Protein AF-0000000068977291 (afdb_homodimer)

Structure (mmCIF, N/CA/C/O backbone):
data_AF-0000000068977291-model_v1
#
loop_
_entity.id
_entity.type
_entity.pdbx_description
1 polymer 'DM9 domain-containing protein'
#
loop_
_atom_site.group_PDB
_atom_site.id
_atom_site.type_symbol
_atom_site.label_atom_id
_atom_site.label_alt_id
_atom_site.label_comp_id
_atom_site.label_asym_id
_atom_site.label_entity_id
_atom_site.label_seq_id
_atom_site.pdbx_PDB_ins_code
_atom_site.Cartn_x
_atom_site.Cartn_y
_atom_site.Cartn_z
_atom_site.occupancy
_atom_site.B_iso_or_equiv
_atom_site.auth_seq_id
_atom_site.auth_comp_id
_atom_site.auth_asym_id
_atom_site.auth_atom_id
_atom_site.pdbx_PDB_model_num
ATOM 1 N N . MET A 1 1 ? 2.574 7.559 -11.188 1 58.66 1 MET A N 1
ATOM 2 C CA . MET A 1 1 ? 1.73 6.391 -10.953 1 58.66 1 MET A CA 1
ATOM 3 C C . MET A 1 1 ? 2.564 5.113 -10.93 1 58.66 1 MET A C 1
ATOM 5 O O . MET A 1 1 ? 3.662 5.074 -11.492 1 58.66 1 MET A O 1
ATOM 9 N N . ALA A 1 2 ? 2.213 4.281 -9.977 1 64.62 2 ALA A N 1
ATOM 10 C CA . ALA A 1 2 ? 3.002 3.064 -9.805 1 64.62 2 ALA A CA 1
ATOM 11 C C . ALA A 1 2 ? 2.793 2.104 -10.977 1 64.62 2 ALA A C 1
ATOM 13 O O . ALA A 1 2 ? 2.646 0.895 -10.773 1 64.62 2 ALA A O 1
ATOM 14 N N . ARG A 1 3 ? 2.855 2.785 -12.219 1 75.69 3 ARG A N 1
ATOM 15 C CA . ARG A 1 3 ? 2.633 1.93 -13.383 1 75.69 3 ARG A CA 1
ATOM 16 C C . ARG A 1 3 ? 3.951 1.372 -13.914 1 75.69 3 ARG A C 1
ATOM 18 O O . ARG A 1 3 ? 4.949 2.092 -13.992 1 75.69 3 ARG A O 1
ATOM 25 N N . ILE A 1 4 ? 3.975 0.188 -14.102 1 77.62 4 ILE A N 1
ATOM 26 C CA . ILE A 1 4 ? 5.043 -0.534 -14.781 1 77.62 4 ILE A CA 1
ATOM 27 C C . ILE A 1 4 ? 4.469 -1.331 -15.945 1 77.62 4 ILE A C 1
ATOM 29 O O . ILE A 1 4 ? 3.787 -2.34 -15.742 1 77.62 4 ILE A O 1
ATOM 33 N N . ASN A 1 5 ? 4.758 -0.9 -17.172 1 77.88 5 ASN A N 1
ATOM 34 C CA . ASN A 1 5 ? 4.086 -1.463 -18.344 1 77.88 5 ASN A CA 1
ATOM 35 C C . ASN A 1 5 ? 2.57 -1.463 -18.172 1 77.88 5 ASN A C 1
ATOM 37 O O . ASN A 1 5 ? 1.964 -0.41 -17.969 1 77.88 5 ASN A O 1
ATOM 41 N N . GLN A 1 6 ? 1.927 -2.568 -18.203 1 82.81 6 GLN A N 1
ATOM 42 C CA . GLN A 1 6 ? 0.48 -2.672 -18.047 1 82.81 6 GLN A CA 1
ATOM 4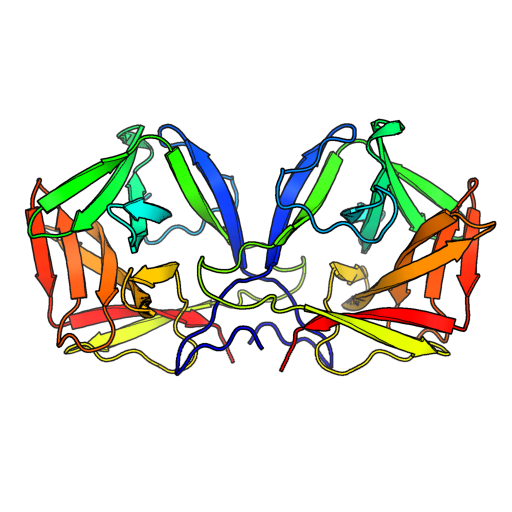3 C C . GLN A 1 6 ? 0.1 -2.932 -16.594 1 82.81 6 GLN A C 1
ATOM 45 O O . GLN A 1 6 ? -1.085 -2.982 -16.25 1 82.81 6 GLN A O 1
ATOM 50 N N . GLY A 1 7 ? 1.146 -2.953 -15.812 1 91.5 7 GLY A N 1
ATOM 51 C CA . GLY A 1 7 ? 0.899 -3.375 -14.445 1 91.5 7 GLY A CA 1
ATOM 52 C C . GLY A 1 7 ? 0.834 -2.219 -13.461 1 91.5 7 GLY A C 1
ATOM 53 O O . GLY A 1 7 ? 1.167 -1.084 -13.812 1 91.5 7 GLY A O 1
ATOM 54 N N . PHE A 1 8 ? 0.288 -2.482 -12.367 1 92.12 8 PHE A N 1
ATOM 55 C CA . PHE A 1 8 ? 0.208 -1.564 -11.234 1 92.12 8 PHE A CA 1
ATOM 56 C C . PHE A 1 8 ? 1.049 -2.07 -10.07 1 92.12 8 PHE A C 1
ATOM 58 O O . PHE A 1 8 ? 0.894 -3.213 -9.633 1 92.12 8 PHE A O 1
ATOM 65 N N . GLN A 1 9 ? 1.868 -1.226 -9.555 1 93.44 9 GLN A N 1
ATOM 66 C CA . GLN A 1 9 ? 2.625 -1.551 -8.352 1 93.44 9 GLN A CA 1
ATOM 67 C C . GLN A 1 9 ? 2.064 -0.817 -7.137 1 93.44 9 GLN A C 1
ATOM 69 O O . GLN A 1 9 ? 1.904 0.405 -7.164 1 93.44 9 GLN A O 1
ATOM 74 N N . ALA A 1 10 ? 1.76 -1.582 -6.137 1 94.44 10 ALA A N 1
ATOM 75 C CA . ALA A 1 10 ? 1.512 -0.948 -4.844 1 94.44 10 ALA A CA 1
ATOM 76 C C . ALA A 1 10 ? 2.818 -0.519 -4.184 1 94.44 10 ALA A C 1
ATOM 78 O O . ALA A 1 10 ? 3.365 -1.242 -3.348 1 94.44 10 ALA A O 1
ATOM 79 N N . GLY A 1 11 ? 3.234 0.658 -4.52 1 95.75 11 GLY A N 1
ATOM 80 C CA . GLY A 1 11 ? 4.539 1.12 -4.078 1 95.75 11 GLY A CA 1
ATOM 81 C C . GLY A 1 11 ? 4.504 1.81 -2.729 1 95.75 11 GLY A C 1
ATOM 82 O O . GLY A 1 11 ? 5.551 2.098 -2.145 1 95.75 11 GLY A O 1
ATOM 83 N N . LEU A 1 12 ? 3.389 2.135 -2.258 1 97.38 12 LEU A N 1
ATOM 84 C CA . LEU A 1 12 ? 3.148 2.684 -0.928 1 97.38 12 LEU A CA 1
ATOM 85 C C . LEU A 1 12 ? 2.229 1.771 -0.122 1 97.38 12 LEU A C 1
ATOM 87 O O . LEU A 1 12 ? 1.241 1.255 -0.649 1 97.38 12 LEU A O 1
ATOM 91 N N . SER A 1 13 ? 2.6 1.56 1.132 1 98.31 13 SER A N 1
ATOM 92 C CA . SER A 1 13 ? 1.804 0.695 1.995 1 98.31 13 SER A CA 1
ATOM 93 C C . SER A 1 13 ? 1.572 1.337 3.359 1 98.31 13 SER A C 1
ATOM 95 O O . SER A 1 13 ? 2.484 1.938 3.932 1 98.31 13 SER A O 1
ATOM 97 N N . TRP A 1 14 ? 0.362 1.264 3.855 1 98.75 14 TRP A N 1
ATOM 98 C CA . TRP A 1 14 ? 0.049 1.579 5.246 1 98.75 14 TRP A CA 1
ATOM 99 C C . TRP A 1 14 ? 0.253 0.361 6.137 1 98.75 14 TRP A C 1
ATOM 101 O O . TRP A 1 14 ? -0.393 -0.672 5.945 1 98.75 14 TRP A O 1
ATOM 111 N N . VAL A 1 15 ? 1.12 0.488 7.129 1 98.88 15 VAL A N 1
ATOM 112 C CA . VAL A 1 15 ? 1.469 -0.638 7.988 1 98.88 15 VAL A CA 1
ATOM 113 C C . VAL A 1 15 ? 1.219 -0.271 9.453 1 98.88 15 VAL A C 1
ATOM 115 O O . VAL A 1 15 ? 1.742 0.732 9.945 1 98.88 15 VAL A O 1
ATOM 118 N N . HIS A 1 16 ? 0.432 -1.094 10.133 1 98.69 16 HIS A N 1
ATOM 119 C CA . HIS A 1 16 ? 0.135 -0.817 11.539 1 98.69 16 HIS A CA 1
ATOM 120 C C . HIS A 1 16 ? 1.388 -0.938 12.398 1 98.69 16 HIS A C 1
ATOM 122 O O . HIS A 1 16 ? 2.184 -1.862 12.219 1 98.69 16 HIS A O 1
ATOM 128 N N . ASP A 1 17 ? 1.584 -0.024 13.273 1 98.69 17 ASP A N 1
ATOM 129 C CA . ASP A 1 17 ? 2.619 -0.047 14.305 1 98.69 17 ASP A CA 1
ATOM 130 C C . ASP A 1 17 ? 2.189 0.746 15.531 1 98.69 17 ASP A C 1
ATOM 132 O O . ASP A 1 17 ? 1.039 1.182 15.625 1 98.69 17 ASP A O 1
ATOM 136 N N . ARG A 1 18 ? 3.012 0.889 16.531 1 98.69 18 ARG A N 1
ATOM 137 C CA . ARG A 1 18 ? 2.607 1.539 17.766 1 98.69 18 ARG A CA 1
ATOM 138 C C . ARG A 1 18 ? 3.818 2.062 18.531 1 98.69 18 ARG A C 1
ATOM 140 O O . ARG A 1 18 ? 4.949 1.65 18.266 1 98.69 18 ARG A O 1
ATOM 147 N N . ASP A 1 19 ? 3.584 3.055 19.406 1 98.81 19 ASP A N 1
ATOM 148 C CA . ASP A 1 19 ? 4.492 3.502 20.453 1 98.81 19 ASP A CA 1
ATOM 149 C C . ASP A 1 19 ? 5.785 4.059 19.875 1 98.81 19 ASP A C 1
ATOM 151 O O . ASP A 1 19 ? 6.875 3.787 20.375 1 98.81 19 ASP A O 1
ATOM 155 N N . GLY A 1 20 ? 5.605 4.688 18.812 1 98.69 20 GLY A N 1
ATOM 156 C CA . GLY A 1 20 ? 6.75 5.352 18.203 1 98.69 20 GLY A CA 1
ATOM 157 C C . GLY A 1 20 ? 7.523 4.457 17.266 1 98.69 20 GLY A C 1
ATOM 158 O O . GLY A 1 20 ? 8.43 4.918 16.562 1 98.69 20 GLY A O 1
ATOM 159 N N . ASN A 1 21 ? 7.113 3.199 17.219 1 98.75 21 ASN A N 1
ATOM 160 C CA . ASN A 1 21 ? 7.777 2.291 16.281 1 98.75 21 ASN A CA 1
ATOM 161 C C . ASN A 1 21 ? 7.402 2.596 14.836 1 98.75 21 ASN A C 1
ATOM 163 O O . ASN A 1 21 ? 6.27 2.992 14.555 1 98.75 21 ASN A O 1
ATOM 167 N N . VAL A 1 22 ? 8.414 2.422 13.977 1 98.81 22 VAL A N 1
ATOM 168 C CA . VAL A 1 22 ? 8.18 2.506 12.539 1 98.81 22 VAL A CA 1
ATOM 169 C C . VAL A 1 22 ? 8.93 1.382 11.828 1 98.81 22 VAL A C 1
ATOM 171 O O . VAL A 1 22 ? 10.031 1.009 12.227 1 98.81 22 VAL A O 1
ATOM 174 N N . PRO A 1 23 ? 8.336 0.811 10.781 1 98.75 23 PRO A N 1
ATOM 175 C CA . PRO A 1 23 ? 9.086 -0.15 9.977 1 98.75 23 PRO A CA 1
ATOM 176 C C . PRO A 1 23 ? 10.359 0.449 9.375 1 98.75 23 PRO A C 1
ATOM 178 O O . PRO A 1 23 ? 10.484 1.673 9.289 1 98.75 23 PRO A O 1
ATOM 181 N N . SER A 1 24 ? 11.289 -0.408 8.938 1 98.12 24 SER A N 1
ATOM 182 C CA . SER A 1 24 ? 12.57 0.047 8.414 1 98.12 24 SER A CA 1
ATOM 183 C C . SER A 1 24 ? 12.398 0.803 7.102 1 98.12 24 SER A C 1
ATOM 185 O O . SER A 1 24 ? 13.234 1.633 6.742 1 98.12 24 SER A O 1
ATOM 187 N N . ASN A 1 25 ? 11.234 0.518 6.441 1 98.31 25 ASN A N 1
ATOM 188 C CA . ASN A 1 25 ? 11.008 1.16 5.148 1 98.31 25 ASN A CA 1
ATOM 189 C C . ASN A 1 25 ? 10 2.303 5.262 1 98.31 25 ASN A C 1
ATOM 191 O O . ASN A 1 25 ? 9.406 2.707 4.262 1 98.31 25 ASN A O 1
ATOM 195 N N . ALA A 1 26 ? 9.805 2.797 6.477 1 98.88 26 ALA A N 1
ATOM 196 C CA . ALA A 1 26 ? 8.922 3.939 6.68 1 98.88 26 ALA A CA 1
ATOM 197 C C . ALA A 1 26 ? 9.438 5.176 5.953 1 98.88 26 ALA A C 1
ATOM 199 O O . ALA A 1 26 ? 10.648 5.414 5.902 1 98.88 26 ALA A O 1
ATOM 200 N N . ILE A 1 27 ? 8.547 5.941 5.453 1 98.81 27 ILE A N 1
ATOM 201 C CA . ILE A 1 27 ? 8.93 7.152 4.73 1 98.81 27 ILE A CA 1
ATOM 202 C C . ILE A 1 27 ? 9.242 8.266 5.723 1 98.81 27 ILE A C 1
ATOM 204 O O . ILE A 1 27 ? 8.359 8.711 6.473 1 98.81 27 ILE A O 1
ATOM 208 N N . ASP A 1 28 ? 10.461 8.68 5.711 1 98.81 28 ASP A N 1
ATOM 209 C CA . ASP A 1 28 ? 10.922 9.797 6.527 1 98.81 28 ASP A CA 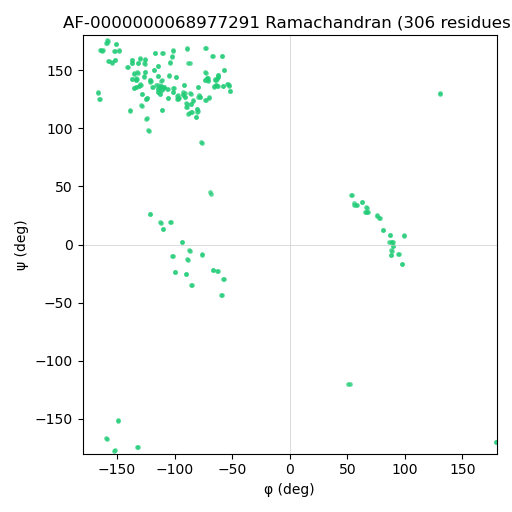1
ATOM 210 C C . ASP A 1 28 ? 10.555 11.133 5.883 1 98.81 28 ASP A C 1
ATOM 212 O O . ASP A 1 28 ? 11.031 11.453 4.793 1 98.81 28 ASP A O 1
ATOM 216 N N . ALA A 1 29 ? 9.672 11.906 6.547 1 98.81 29 ALA A N 1
ATOM 217 C CA . ALA A 1 29 ? 9.266 13.203 6.02 1 98.81 29 ALA A CA 1
ATOM 218 C C . ALA A 1 29 ? 10.352 14.25 6.238 1 98.81 29 ALA A C 1
ATOM 220 O O . ALA A 1 29 ? 10.25 15.375 5.746 1 98.81 29 ALA A O 1
ATOM 221 N N . GLY A 1 30 ? 11.328 13.883 6.973 1 98.56 30 GLY A N 1
ATOM 222 C CA . GLY A 1 30 ? 12.453 14.742 7.316 1 98.56 30 GLY A CA 1
ATOM 223 C C . GLY A 1 30 ? 12.758 14.758 8.805 1 98.56 30 GLY A C 1
ATOM 224 O O . GLY A 1 30 ? 11.852 14.898 9.633 1 98.56 30 GLY A O 1
ATOM 225 N N . ASP A 1 31 ? 14.023 14.539 9.156 1 97.75 31 ASP A N 1
ATOM 226 C CA . ASP A 1 31 ? 14.531 14.727 10.516 1 97.75 31 ASP A CA 1
ATOM 227 C C . ASP A 1 31 ? 13.93 13.711 11.477 1 97.75 31 ASP A C 1
ATOM 229 O O . ASP A 1 31 ? 13.625 14.039 12.625 1 97.75 31 ASP A O 1
ATOM 233 N N . GLY A 1 32 ? 13.625 12.531 11.023 1 98.38 32 GLY A N 1
ATOM 234 C CA . GLY A 1 32 ? 13.117 11.477 11.883 1 98.38 32 GLY A CA 1
ATOM 235 C C . GLY A 1 32 ? 11.633 11.594 12.172 1 98.38 32 GLY A C 1
ATOM 236 O O . GLY A 1 32 ? 11.133 11 13.125 1 98.38 32 GLY A O 1
ATOM 237 N N . ILE A 1 33 ? 10.992 12.461 11.391 1 98.94 33 ILE A N 1
ATOM 238 C CA . ILE A 1 33 ? 9.539 12.578 11.461 1 98.94 33 ILE A CA 1
ATOM 239 C C . ILE A 1 33 ? 8.898 11.75 10.344 1 98.94 33 ILE A C 1
ATOM 241 O O . ILE A 1 33 ? 9.25 11.914 9.164 1 98.94 33 ILE A O 1
ATOM 245 N N . TYR A 1 34 ? 7.957 10.906 10.742 1 98.94 34 TYR A N 1
ATOM 246 C CA . TYR A 1 34 ? 7.395 9.977 9.773 1 98.94 34 TYR A CA 1
ATOM 247 C C . TYR A 1 34 ? 5.91 10.242 9.562 1 98.94 34 TYR A C 1
ATOM 249 O O . TYR A 1 34 ? 5.289 10.977 10.328 1 98.94 34 TYR A O 1
ATOM 257 N N . ILE A 1 35 ? 5.406 9.664 8.469 1 99 35 ILE A N 1
ATOM 258 C CA . ILE A 1 35 ? 4.027 9.867 8.039 1 99 35 ILE A CA 1
ATOM 259 C C . ILE A 1 35 ? 3.162 8.711 8.531 1 99 35 ILE A C 1
ATOM 261 O O . ILE A 1 35 ? 3.471 7.539 8.281 1 99 35 ILE A O 1
ATOM 265 N N . GLY A 1 36 ? 2.145 9.016 9.195 1 98.94 36 GLY A N 1
ATOM 266 C CA . GLY A 1 36 ? 1.162 8.016 9.586 1 98.94 36 GLY A CA 1
ATOM 267 C C . GLY A 1 36 ? -0.266 8.445 9.297 1 98.94 36 GLY A C 1
ATOM 268 O O . GLY A 1 36 ? -0.497 9.477 8.672 1 98.94 36 GLY A O 1
ATOM 269 N N . ARG A 1 37 ? -1.15 7.598 9.766 1 98.88 37 ARG A N 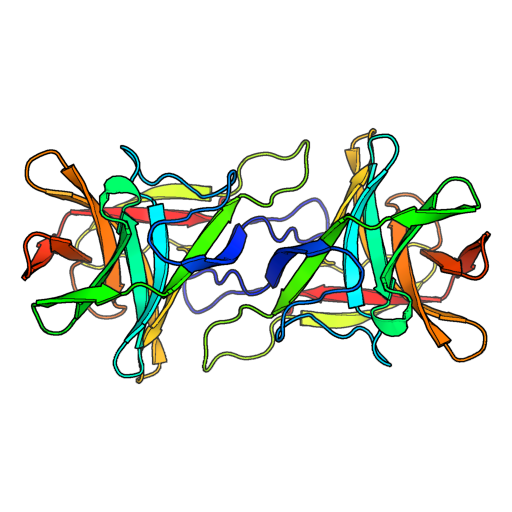1
ATOM 270 C CA . ARG A 1 37 ? -2.57 7.938 9.781 1 98.88 37 ARG A CA 1
ATOM 271 C C . ARG A 1 37 ? -3.307 7.168 10.867 1 98.88 37 ARG A C 1
ATOM 273 O O . ARG A 1 37 ? -2.82 6.145 11.352 1 98.88 37 ARG A O 1
ATOM 280 N N . LEU A 1 38 ? -4.363 7.695 11.266 1 98.88 38 LEU A N 1
ATOM 281 C CA . LEU A 1 38 ? -5.207 7.062 12.273 1 98.88 38 LEU A CA 1
ATOM 282 C C . LEU A 1 38 ? -6.594 7.691 12.297 1 98.88 38 LEU A C 1
ATOM 284 O O . LEU A 1 38 ? -6.812 8.742 11.703 1 98.88 38 LEU A O 1
ATOM 288 N N . MET A 1 39 ? -7.477 7.008 12.992 1 98.56 39 MET A N 1
ATOM 289 C CA . MET A 1 39 ? -8.836 7.508 13.172 1 98.56 39 MET A CA 1
ATOM 290 C C . MET A 1 39 ? -8.914 8.453 14.367 1 98.56 39 MET A C 1
ATOM 292 O O . MET A 1 39 ? -8.367 8.156 15.438 1 98.56 39 MET A O 1
ATOM 296 N N . HIS A 1 40 ? -9.492 9.562 14.094 1 98.56 40 HIS A N 1
ATOM 297 C CA . HIS A 1 40 ? -9.82 10.5 15.156 1 98.56 40 HIS A CA 1
ATOM 298 C C . HIS A 1 40 ? -11.203 11.109 14.945 1 98.56 40 HIS A C 1
ATOM 300 O O . HIS A 1 40 ? -11.438 11.797 13.953 1 98.56 40 HIS A O 1
ATOM 306 N N . ASP A 1 41 ? -12.148 10.859 15.836 1 97 41 ASP A N 1
ATOM 307 C CA . ASP A 1 41 ? -13.477 11.453 15.82 1 97 41 ASP A CA 1
ATOM 308 C C . ASP A 1 41 ? -14.148 11.25 14.461 1 97 41 ASP A C 1
ATOM 310 O O . ASP A 1 41 ? -14.672 12.195 13.867 1 97 41 ASP A O 1
ATOM 314 N N . GLY A 1 42 ? -14.016 10.094 13.938 1 96.81 42 GLY A N 1
ATOM 315 C CA . GLY A 1 42 ? -14.703 9.727 12.711 1 96.81 42 GLY A CA 1
ATOM 316 C C . GLY A 1 42 ? -13.914 10.078 11.461 1 96.81 42 GLY A C 1
ATOM 317 O O . GLY A 1 42 ? -14.281 9.68 10.352 1 96.81 42 GLY A O 1
ATOM 318 N N . ASP A 1 43 ? -12.805 10.828 11.609 1 97.81 43 ASP A N 1
ATOM 319 C CA . ASP A 1 43 ? -11.938 11.211 10.492 1 97.81 43 ASP A CA 1
ATOM 320 C C . ASP A 1 43 ? -10.695 10.32 10.438 1 97.81 43 ASP A C 1
ATOM 322 O O . ASP A 1 43 ? -10.094 10.023 11.469 1 97.81 43 ASP A O 1
ATOM 326 N N . MET A 1 44 ? -10.352 9.867 9.289 1 98.44 44 MET A N 1
ATOM 327 C CA . MET A 1 44 ? -9.016 9.305 9.109 1 98.44 44 MET A CA 1
ATOM 328 C C . MET A 1 44 ? -8.016 10.391 8.727 1 98.44 44 MET A C 1
ATOM 330 O O . MET A 1 44 ? -8.078 10.938 7.629 1 98.44 44 MET A O 1
ATOM 334 N N . LEU A 1 45 ? -7.102 10.648 9.633 1 98.81 45 LEU A N 1
ATOM 335 C CA . LEU A 1 45 ? -6.238 11.812 9.523 1 98.81 45 LEU A CA 1
ATOM 336 C C . LEU A 1 45 ? -4.785 11.398 9.312 1 98.81 45 LEU A C 1
ATOM 338 O O . LEU A 1 45 ? -4.324 10.422 9.906 1 98.81 45 LEU A O 1
ATOM 342 N N . PRO A 1 46 ? -4.082 12.18 8.547 1 98.81 46 PRO A N 1
ATOM 343 C CA . PRO A 1 46 ? -2.627 12.031 8.617 1 98.81 46 PRO A CA 1
ATOM 344 C C . PRO A 1 46 ? -2.066 12.352 10 1 98.81 46 PRO A C 1
ATOM 346 O O . PRO A 1 46 ? -2.57 13.242 10.688 1 98.81 46 PRO A O 1
ATOM 349 N N . ALA A 1 47 ? -1.046 11.609 10.297 1 98.88 47 ALA A N 1
ATOM 350 C CA . ALA A 1 47 ? -0.399 11.773 11.594 1 98.88 47 ALA A CA 1
ATOM 351 C C . ALA A 1 47 ? 1.101 12.008 11.438 1 98.88 47 ALA A C 1
ATOM 353 O O . ALA A 1 47 ? 1.721 11.492 10.508 1 98.88 47 ALA A O 1
ATOM 354 N N . LYS A 1 48 ? 1.574 12.805 12.297 1 98.94 48 LYS A N 1
ATOM 355 C CA . LYS A 1 48 ? 3.012 12.922 12.523 1 98.94 48 LYS A CA 1
ATOM 356 C C . LYS A 1 48 ? 3.498 11.859 13.508 1 98.94 48 LYS A C 1
ATOM 358 O O . LYS A 1 48 ? 3.121 11.875 14.68 1 98.94 48 LYS A O 1
ATOM 363 N N . VAL A 1 49 ? 4.301 10.953 13.062 1 98.94 49 VAL A N 1
ATOM 364 C CA . VAL A 1 49 ? 4.852 9.93 13.945 1 98.94 49 VAL A CA 1
ATOM 365 C C . VAL A 1 49 ? 6.258 10.328 14.391 1 98.94 49 VAL A C 1
ATOM 367 O O . VAL A 1 49 ? 7.125 10.594 13.555 1 98.94 49 VAL A O 1
ATOM 370 N N . VAL A 1 50 ? 6.43 10.352 15.695 1 98.88 50 VAL A N 1
ATOM 371 C CA . VAL A 1 50 ? 7.688 10.812 16.281 1 98.88 50 VAL A CA 1
ATOM 372 C C . VAL A 1 50 ? 8.281 9.719 17.156 1 98.88 50 VAL A C 1
ATOM 374 O O . VAL A 1 50 ? 8.016 9.68 18.359 1 98.88 50 VAL A O 1
ATOM 377 N N . PRO A 1 51 ? 9.203 8.961 16.625 1 98.81 51 PRO A N 1
ATOM 378 C CA . PRO A 1 51 ? 9.758 7.824 17.359 1 98.81 51 PRO A CA 1
ATOM 379 C C . PRO A 1 51 ? 10.398 8.242 18.688 1 98.81 51 PRO A C 1
ATOM 381 O O . PRO A 1 51 ? 10.18 7.602 19.719 1 98.81 51 PRO A O 1
ATOM 384 N N . ARG A 1 52 ? 11.125 9.281 18.703 1 98.12 52 ARG A N 1
ATOM 385 C CA . ARG A 1 52 ? 11.844 9.68 19.906 1 98.12 52 ARG A CA 1
ATOM 386 C C . ARG A 1 52 ? 10.875 10.008 21.047 1 98.12 52 ARG A C 1
ATOM 388 O O . ARG A 1 52 ? 11.25 9.977 22.219 1 98.12 52 ARG A O 1
ATOM 395 N N . LEU A 1 53 ? 9.656 10.336 20.672 1 98.31 53 LEU A N 1
ATOM 396 C CA . LEU A 1 53 ? 8.664 10.664 21.703 1 98.31 53 LEU A CA 1
ATOM 397 C C . LEU A 1 53 ? 7.719 9.492 21.922 1 98.31 53 LEU A C 1
ATOM 399 O O . LEU A 1 53 ? 6.855 9.547 22.797 1 98.31 53 LEU A O 1
ATOM 403 N N . GLY A 1 54 ? 7.738 8.438 21.078 1 98.75 54 GLY A N 1
ATOM 404 C CA . GLY A 1 54 ? 6.984 7.207 21.266 1 98.75 54 GLY A CA 1
ATOM 405 C C . GLY A 1 54 ? 5.523 7.336 20.891 1 98.75 54 GLY A C 1
ATOM 406 O O . GLY A 1 54 ? 4.672 6.605 21.406 1 98.75 54 GLY A O 1
ATOM 407 N N . LYS A 1 55 ? 5.195 8.359 20 1 98.62 55 LYS A N 1
ATOM 408 C CA . LYS A 1 55 ? 3.789 8.664 19.75 1 98.62 55 LYS A CA 1
ATOM 409 C C . LYS A 1 55 ? 3.574 9.156 18.328 1 98.62 55 LYS A C 1
ATOM 411 O O . LYS A 1 55 ? 4.535 9.414 17.609 1 98.62 55 LYS A O 1
ATOM 416 N N . ALA A 1 56 ? 2.334 9.195 17.969 1 98.94 56 ALA A N 1
ATOM 417 C CA . ALA A 1 56 ? 1.86 9.922 16.781 1 98.94 56 ALA A CA 1
ATOM 418 C C . ALA A 1 56 ? 0.948 11.078 17.188 1 98.94 56 ALA A C 1
ATOM 420 O O . ALA A 1 56 ? 0.278 11.023 18.219 1 98.94 56 ALA A O 1
ATOM 421 N N . TYR A 1 57 ? 0.901 12.094 16.344 1 98.94 57 TYR A N 1
ATOM 422 C CA . TYR A 1 57 ? 0.14 13.305 16.609 1 98.94 57 TYR A CA 1
ATOM 423 C C . TYR A 1 57 ? -0.729 13.688 15.422 1 98.94 57 TYR A C 1
ATOM 425 O O . TYR A 1 57 ? -0.274 13.648 14.273 1 98.94 57 TYR A O 1
ATOM 433 N N . VAL A 1 58 ? -1.935 14.055 15.711 1 98.88 58 VAL A N 1
ATOM 434 C CA . VAL A 1 58 ? -2.805 14.609 14.68 1 98.88 58 VAL A CA 1
ATOM 435 C C . VAL A 1 58 ? -3.34 15.969 15.133 1 98.88 58 VAL A C 1
ATOM 437 O O . VAL A 1 58 ? -3.324 16.281 16.328 1 98.88 58 VAL A O 1
ATOM 440 N N . CYS A 1 59 ? -3.756 16.719 14.156 1 98.56 59 CYS A N 1
ATOM 441 C CA . CYS A 1 59 ? -4.398 18 14.477 1 98.56 59 CYS A CA 1
ATOM 442 C C . CYS A 1 59 ? -5.879 17.953 14.117 1 98.56 59 CYS A C 1
ATOM 444 O O . CYS A 1 59 ? -6.258 17.438 13.07 1 98.56 59 CYS A O 1
ATOM 446 N N . HIS A 1 60 ? -6.68 18.422 14.93 1 98.19 60 HIS A N 1
ATOM 447 C CA . HIS A 1 60 ? -8.133 18.469 14.797 1 98.19 60 HIS A CA 1
ATOM 448 C C . HIS A 1 60 ? -8.75 19.406 15.828 1 98.19 60 HIS A C 1
ATOM 450 O O . HIS A 1 60 ? -8.383 19.375 17 1 98.19 60 HIS A O 1
ATOM 456 N N . GLY A 1 61 ? -9.594 20.25 15.344 1 97.06 61 GLY A N 1
ATOM 457 C CA . GLY A 1 61 ? -10.32 21.141 16.25 1 97.06 61 GLY A CA 1
ATOM 458 C C . GLY A 1 61 ? -9.422 22.125 16.969 1 97.06 61 GLY A C 1
ATOM 459 O O . GLY A 1 61 ? -9.656 22.453 18.125 1 97.06 61 GLY A O 1
ATOM 460 N N . GLY A 1 62 ? -8.414 22.453 16.422 1 98.06 62 GLY A N 1
ATOM 461 C CA . GLY A 1 62 ? -7.539 23.469 16.969 1 98.06 62 GLY A CA 1
ATOM 462 C C . GLY A 1 62 ? -6.516 22.906 17.953 1 98.06 62 GLY A C 1
ATOM 463 O O . GLY A 1 62 ? -5.746 23.672 18.547 1 98.06 62 GLY A O 1
ATOM 464 N N . ARG A 1 63 ? -6.469 21.578 18.016 1 98.5 63 ARG A N 1
ATOM 465 C CA . ARG A 1 63 ? -5.594 20.938 19 1 98.5 63 ARG A CA 1
ATOM 466 C C . ARG A 1 63 ? -4.746 19.844 18.375 1 98.5 63 ARG A C 1
ATOM 468 O O . ARG A 1 63 ? -5.082 19.344 17.297 1 98.5 63 ARG A O 1
ATOM 475 N N . GLU A 1 64 ? -3.703 19.625 19.031 1 98.69 64 GLU A N 1
ATOM 476 C CA . GLU A 1 64 ? -2.898 18.438 18.75 1 98.69 64 GLU A CA 1
ATOM 477 C C . GLU A 1 64 ? -3.301 17.266 19.641 1 98.69 64 GLU A C 1
ATOM 479 O O . GLU A 1 64 ? -3.406 17.422 20.859 1 98.69 64 GLU A O 1
ATOM 484 N N . HIS A 1 65 ? -3.545 16.141 19.094 1 98.81 65 HIS A N 1
ATOM 485 C CA . HIS A 1 65 ? -3.924 14.93 19.812 1 98.81 65 HIS A CA 1
ATOM 486 C C . HIS A 1 65 ? -2.863 13.844 19.656 1 98.81 65 HIS A C 1
ATOM 488 O O . HIS A 1 65 ? -2.328 13.641 18.562 1 98.81 65 HIS A O 1
ATOM 494 N N . GLU A 1 66 ? -2.551 13.172 20.703 1 98.69 66 GLU A N 1
ATOM 495 C CA . GLU A 1 66 ? -1.501 12.156 20.703 1 98.69 66 GLU A CA 1
ATOM 496 C C . GLU A 1 66 ? -2.094 10.75 20.719 1 98.69 66 GLU A C 1
ATOM 498 O O . GLU A 1 66 ? -3.111 10.508 21.359 1 98.69 66 GLU A O 1
ATOM 503 N N . TYR A 1 67 ? -1.473 9.844 20.078 1 98.88 67 TYR A N 1
ATOM 504 C CA . TYR A 1 67 ? -1.895 8.453 19.984 1 98.88 67 TYR A CA 1
ATOM 505 C C . TYR A 1 67 ? -0.696 7.512 20.062 1 98.88 67 TYR A C 1
ATOM 507 O O . TYR A 1 67 ? 0.405 7.863 19.641 1 98.88 67 TYR A O 1
ATOM 515 N N . HIS A 1 68 ? -0.978 6.316 20.547 1 98.81 68 HIS A N 1
ATOM 516 C CA . HIS A 1 68 ? 0.062 5.297 20.625 1 98.81 68 HIS A CA 1
ATOM 517 C C . HIS A 1 68 ? -0.041 4.312 19.469 1 98.81 68 HIS A C 1
ATOM 519 O O . HIS A 1 68 ? 0.918 3.6 19.156 1 98.81 68 HIS A O 1
ATOM 525 N N . SER A 1 69 ? -1.221 4.156 18.844 1 98.88 69 SER A N 1
ATOM 526 C CA . SER A 1 69 ? -1.471 3.217 17.766 1 98.88 69 SER A CA 1
ATOM 527 C C . SER A 1 69 ? -1.793 3.947 16.469 1 98.88 69 SER A C 1
ATOM 529 O O . SER A 1 69 ? -2.535 4.93 16.469 1 98.88 69 SER A O 1
ATOM 531 N N . TYR A 1 70 ? -1.206 3.566 15.375 1 98.88 70 TYR A N 1
ATOM 532 C CA . TYR A 1 70 ? -1.322 4.238 14.086 1 98.88 70 TYR A CA 1
ATOM 533 C C . TYR A 1 70 ? -0.876 3.324 12.953 1 98.88 70 TYR A C 1
ATOM 535 O O . TYR A 1 70 ? -0.36 2.23 13.195 1 98.88 70 TYR A O 1
ATOM 543 N N . GLU A 1 71 ? -1.166 3.691 11.766 1 98.88 71 GLU A N 1
ATOM 544 C CA . GLU A 1 71 ? -0.507 3.129 10.586 1 98.88 71 GLU A CA 1
ATOM 545 C C . GLU A 1 71 ? 0.603 4.047 10.086 1 98.88 71 GLU A C 1
ATOM 547 O O . GLU A 1 71 ? 0.477 5.273 10.148 1 98.88 71 GLU A O 1
ATOM 552 N N . VAL A 1 72 ? 1.683 3.43 9.602 1 98.94 72 VAL A N 1
ATOM 553 C CA . VAL A 1 72 ? 2.826 4.164 9.07 1 98.94 72 VAL A CA 1
ATOM 554 C C . VAL A 1 72 ? 2.902 3.971 7.555 1 98.94 72 VAL A C 1
ATOM 556 O O . VAL A 1 72 ? 2.719 2.859 7.055 1 98.94 72 VAL A O 1
ATOM 559 N N . LEU A 1 73 ? 3.129 5.074 6.82 1 98.94 73 LEU A N 1
ATOM 560 C CA . LEU A 1 73 ? 3.312 4.969 5.379 1 98.94 73 LEU A CA 1
ATOM 561 C C . LEU A 1 73 ? 4.719 4.48 5.043 1 98.94 73 LEU A C 1
ATOM 563 O O . LEU A 1 73 ? 5.707 5.066 5.488 1 98.94 73 LEU A O 1
ATOM 567 N N . CYS A 1 74 ? 4.789 3.445 4.258 1 98.88 74 CYS A N 1
ATOM 568 C CA . CYS A 1 74 ? 6.059 2.797 3.953 1 98.88 74 CYS A CA 1
ATOM 569 C C . CYS A 1 74 ? 6.281 2.711 2.447 1 98.88 74 CYS A C 1
ATOM 571 O O . CYS A 1 74 ? 5.32 2.637 1.678 1 98.88 74 CYS A O 1
ATOM 573 N N . ASP A 1 75 ? 7.52 2.77 2.064 1 98.19 75 ASP A N 1
ATOM 574 C CA . ASP A 1 75 ? 7.934 2.504 0.69 1 98.19 75 ASP A CA 1
ATOM 575 C C . ASP A 1 75 ? 8.047 1.004 0.43 1 98.19 75 ASP A C 1
ATOM 577 O O . ASP A 1 75 ? 8.961 0.349 0.928 1 98.19 75 ASP A O 1
ATOM 581 N N . THR A 1 76 ? 7.117 0.498 -0.377 1 97.5 76 THR A N 1
ATOM 582 C CA . THR A 1 76 ? 7.086 -0.938 -0.63 1 97.5 76 THR A CA 1
ATOM 583 C C . THR A 1 76 ? 7.234 -1.229 -2.121 1 97.5 76 THR A C 1
ATOM 585 O O . THR A 1 76 ? 6.738 -2.244 -2.613 1 97.5 76 THR A O 1
ATOM 588 N N . LYS A 1 77 ? 7.855 -0.356 -2.848 1 95.44 77 LYS A N 1
ATOM 589 C CA . LYS A 1 77 ? 8.133 -0.573 -4.266 1 95.44 77 LYS A CA 1
ATOM 590 C C . LYS A 1 77 ? 8.938 -1.854 -4.477 1 95.44 77 LYS A C 1
ATOM 592 O O . LYS A 1 77 ? 9.711 -2.262 -3.607 1 95.44 77 LYS A O 1
ATOM 597 N N . ALA A 1 78 ? 8.719 -2.432 -5.59 1 94 78 ALA A N 1
ATOM 598 C CA . ALA A 1 78 ? 9.508 -3.613 -5.934 1 94 78 ALA A CA 1
ATOM 599 C C . ALA A 1 78 ? 10.984 -3.26 -6.098 1 94 78 ALA A C 1
ATOM 601 O O . ALA A 1 78 ? 11.32 -2.207 -6.645 1 94 78 ALA A O 1
ATOM 602 N N . PRO A 1 79 ? 11.844 -4.211 -5.609 1 94.19 79 PRO A N 1
ATOM 603 C CA . PRO A 1 79 ? 13.266 -3.965 -5.855 1 94.19 79 PRO A CA 1
ATOM 604 C C . PRO A 1 79 ? 13.578 -3.723 -7.332 1 94.19 79 PRO A C 1
ATOM 606 O O . PRO A 1 79 ? 12.992 -4.363 -8.203 1 94.19 79 PRO A O 1
ATOM 609 N N . GLY A 1 80 ? 14.422 -2.754 -7.559 1 91 80 GLY A N 1
ATOM 610 C CA . GLY A 1 80 ? 14.82 -2.459 -8.93 1 91 80 GLY A CA 1
ATOM 611 C C . GLY A 1 80 ? 13.992 -1.363 -9.57 1 91 80 GLY A C 1
ATOM 612 O O . GLY A 1 80 ? 14.273 -0.943 -10.695 1 91 80 GLY A O 1
ATOM 613 N N . THR A 1 81 ? 12.961 -0.964 -8.898 1 92 81 THR A N 1
ATOM 614 C CA . THR A 1 81 ? 12.148 0.126 -9.43 1 92 81 THR A CA 1
ATOM 615 C C . THR A 1 81 ? 12.484 1.439 -8.727 1 92 81 THR A C 1
ATOM 617 O O . THR A 1 81 ? 13.156 1.445 -7.699 1 92 81 THR A O 1
ATOM 620 N N . GLN A 1 82 ? 12.039 2.502 -9.266 1 91.44 82 GLN A N 1
ATOM 621 C CA . GLN A 1 82 ? 12.312 3.828 -8.727 1 91.44 82 GLN A CA 1
ATOM 622 C C . GLN A 1 82 ? 11.289 4.215 -7.664 1 91.44 82 GLN A C 1
ATOM 624 O O . GLN A 1 82 ? 10.18 3.688 -7.645 1 91.44 82 GLN A O 1
ATOM 629 N N . LYS A 1 83 ? 11.75 5.098 -6.852 1 93.88 83 LYS A N 1
ATOM 630 C CA . LYS A 1 83 ? 10.836 5.723 -5.902 1 93.88 83 LYS A CA 1
ATOM 631 C C . LYS A 1 83 ? 9.617 6.297 -6.609 1 93.88 83 LYS A C 1
ATOM 633 O O . LYS A 1 83 ? 9.75 6.992 -7.617 1 93.88 83 LYS A O 1
ATOM 638 N N . CYS A 1 84 ? 8.43 6.07 -6.004 1 94.38 84 CYS A N 1
ATOM 639 C CA . CYS A 1 84 ? 7.23 6.398 -6.766 1 94.38 84 CYS A CA 1
ATOM 640 C C . CYS A 1 84 ? 6.527 7.617 -6.176 1 94.38 84 CYS A C 1
ATOM 642 O O . CYS A 1 84 ? 5.348 7.852 -6.457 1 94.38 84 CYS A O 1
ATOM 644 N N . TYR A 1 85 ? 7.176 8.336 -5.301 1 96.94 85 TYR A N 1
ATOM 645 C CA . TYR A 1 85 ? 6.551 9.5 -4.68 1 96.94 85 TYR A CA 1
ATOM 646 C C . TYR A 1 85 ? 7.527 10.672 -4.605 1 96.94 85 TYR A C 1
ATOM 648 O O . TYR A 1 85 ? 8.742 10.484 -4.73 1 96.94 85 TYR A O 1
ATOM 656 N N . LEU A 1 86 ? 7.004 11.852 -4.48 1 97.62 86 LEU A N 1
ATOM 657 C CA . LEU A 1 86 ? 7.777 13.07 -4.273 1 97.62 86 LEU A CA 1
ATOM 658 C C . LEU A 1 86 ? 6.965 14.102 -3.504 1 97.62 86 LEU A C 1
ATOM 660 O O . LEU A 1 86 ? 5.777 13.898 -3.25 1 97.62 86 LEU A O 1
ATOM 664 N N . TRP A 1 87 ? 7.672 15.125 -3.033 1 98.62 87 TRP A N 1
ATOM 665 C CA . TRP A 1 87 ? 7.016 16.266 -2.391 1 98.62 87 TRP A CA 1
ATOM 666 C C . TRP A 1 87 ? 6.918 17.453 -3.344 1 98.62 87 TRP A C 1
ATOM 668 O O . TRP A 1 87 ? 7.906 17.812 -3.982 1 98.62 87 TRP A O 1
ATOM 678 N N . GLU A 1 88 ? 5.738 17.984 -3.41 1 98.62 88 GLU A N 1
ATOM 679 C CA . GLU A 1 88 ? 5.531 19.156 -4.258 1 98.62 88 GLU A CA 1
ATOM 680 C C . GLU A 1 88 ? 5.023 20.344 -3.441 1 98.62 88 GLU A C 1
ATOM 682 O O . GLU A 1 88 ? 4.176 20.188 -2.562 1 98.62 88 GLU A O 1
ATOM 687 N N . HIS A 1 89 ? 5.551 21.531 -3.803 1 98.69 89 HIS A N 1
ATOM 688 C CA . HIS A 1 89 ? 5.086 22.734 -3.141 1 98.69 89 HIS A CA 1
ATOM 689 C C . HIS A 1 89 ? 3.664 23.094 -3.566 1 98.69 89 HIS A C 1
ATOM 691 O O . HIS A 1 89 ? 3.305 22.922 -4.734 1 98.69 89 HIS A O 1
ATOM 697 N N . ALA A 1 90 ? 2.852 23.547 -2.65 1 98.62 90 ALA A N 1
ATOM 698 C CA . ALA A 1 90 ? 1.497 24.047 -2.887 1 98.62 90 ALA A CA 1
ATOM 699 C C . ALA A 1 90 ? 1.114 25.094 -1.858 1 98.62 90 ALA A C 1
ATOM 701 O O . ALA A 1 90 ? 1.911 25.438 -0.981 1 98.62 90 ALA A O 1
ATOM 702 N N . ARG A 1 91 ? -0.05 25.734 -2.059 1 98.62 91 ARG A N 1
ATOM 703 C CA . ARG A 1 91 ? -0.472 26.812 -1.175 1 98.62 91 ARG A CA 1
ATOM 704 C C . ARG A 1 91 ? -1.993 26.922 -1.121 1 98.62 91 ARG A C 1
ATOM 706 O O . ARG A 1 91 ? -2.688 26.391 -1.99 1 98.62 91 ARG A O 1
ATOM 713 N N . SER A 1 92 ? -2.449 27.516 -0.102 1 98.62 92 SER A N 1
ATOM 714 C CA . SER A 1 92 ? -3.814 28.016 0.002 1 98.62 92 SER A CA 1
ATOM 715 C C . SER A 1 92 ? -4.832 26.906 -0.197 1 98.62 92 SER A C 1
ATOM 717 O O . SER A 1 92 ? -5.848 27.094 -0.868 1 98.62 92 SER A O 1
ATOM 719 N N . GLY A 1 93 ? -4.461 25.766 0.253 1 98.19 93 GLY A N 1
ATOM 720 C CA . GLY A 1 93 ? -5.402 24.656 0.221 1 98.19 93 GLY A CA 1
ATOM 721 C C . GLY A 1 93 ? -5.336 23.844 -1.063 1 98.19 93 GLY A C 1
ATOM 722 O O . GLY A 1 93 ? -5.992 22.812 -1.19 1 98.19 93 GLY A O 1
ATOM 723 N N . HIS A 1 94 ? -4.473 24.281 -1.938 1 97.69 94 HIS A N 1
ATOM 724 C CA . HIS A 1 94 ? -4.324 23.562 -3.199 1 97.69 94 HIS A CA 1
ATOM 725 C C . HIS A 1 94 ? -3.621 22.234 -2.992 1 97.69 94 HIS A C 1
ATOM 727 O O . HIS A 1 94 ? -2.705 22.125 -2.172 1 97.69 94 HIS A O 1
ATOM 733 N N . VAL A 1 95 ? -4.078 21.219 -3.756 1 97.62 95 VAL A N 1
ATOM 734 C CA . VAL A 1 95 ? -3.43 19.922 -3.795 1 97.62 95 VAL A CA 1
ATOM 735 C C . VAL A 1 95 ? -3.162 19.516 -5.246 1 97.62 95 VAL A C 1
ATOM 737 O O . VAL A 1 95 ? -4.059 19.578 -6.09 1 97.62 95 VAL A O 1
ATOM 740 N N . PRO A 1 96 ? -1.95 19.125 -5.543 1 97.19 96 PRO A N 1
ATOM 741 C CA . PRO A 1 96 ? -1.643 18.672 -6.906 1 97.19 96 PRO A CA 1
ATOM 742 C C . PRO A 1 96 ? -2.34 17.375 -7.277 1 97.19 96 PRO A C 1
ATOM 744 O O . P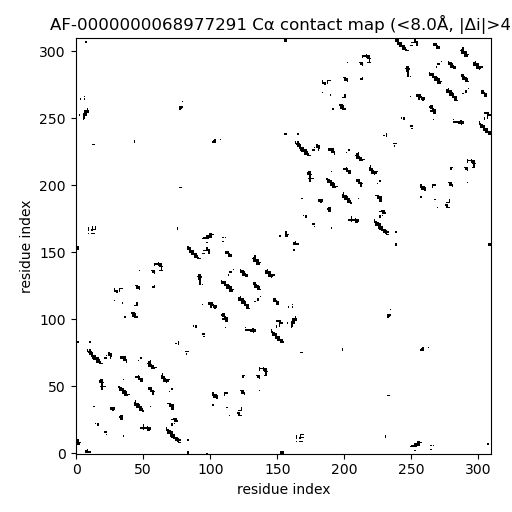RO A 1 96 ? -2.818 16.656 -6.395 1 97.19 96 PRO A O 1
ATOM 747 N N . LYS A 1 97 ? -2.377 17.156 -8.586 1 94.69 97 LYS A N 1
ATOM 748 C CA . LYS A 1 97 ? -2.852 15.859 -9.055 1 94.69 97 LYS A CA 1
ATOM 749 C C . LYS A 1 97 ? -2.01 14.727 -8.477 1 94.69 97 LYS A C 1
ATOM 751 O O . LYS A 1 97 ? -0.786 14.844 -8.383 1 94.69 97 LYS A O 1
ATOM 756 N N . TYR A 1 98 ? -2.604 13.656 -8.031 1 94.81 98 TYR A N 1
ATOM 757 C CA . TYR A 1 98 ? -2.014 12.422 -7.516 1 94.81 98 TYR A CA 1
ATOM 758 C C . TYR A 1 98 ? -1.48 12.625 -6.102 1 94.81 98 TYR A C 1
ATOM 760 O O . TYR A 1 98 ? -0.529 11.961 -5.691 1 94.81 98 TYR A O 1
ATOM 768 N N . ALA A 1 99 ? -2.07 13.617 -5.457 1 97.38 99 ALA A N 1
ATOM 769 C CA . ALA A 1 99 ? -1.74 13.789 -4.047 1 97.38 99 ALA A CA 1
ATOM 770 C C . ALA A 1 99 ? -2.154 12.562 -3.234 1 97.38 99 ALA A C 1
ATOM 772 O O . ALA A 1 99 ? -3.238 12.008 -3.439 1 97.38 99 ALA A O 1
ATOM 773 N N . VAL A 1 100 ? -1.305 12.133 -2.355 1 97.31 100 VAL A N 1
ATOM 774 C CA . VAL A 1 100 ? -1.555 10.93 -1.57 1 97.31 100 VAL A CA 1
ATOM 775 C C . VAL A 1 100 ? -2.627 11.211 -0.519 1 97.31 100 VAL A C 1
ATOM 777 O O . VAL A 1 100 ? -2.473 12.117 0.308 1 97.31 100 VAL A O 1
ATOM 780 N N . LEU A 1 101 ? -3.621 10.43 -0.575 1 96.5 101 LEU A N 1
ATOM 781 C CA . LEU A 1 101 ? -4.719 10.461 0.386 1 96.5 101 LEU A CA 1
ATOM 782 C C . LEU A 1 101 ? -4.379 9.648 1.629 1 96.5 101 LEU A C 1
ATOM 784 O O . LEU A 1 101 ? -4.031 8.469 1.528 1 96.5 101 LEU A O 1
ATOM 788 N N . ALA A 1 102 ? -4.477 10.328 2.729 1 97.06 102 ALA A N 1
ATOM 789 C CA . ALA A 1 102 ? -4.348 9.57 3.971 1 97.06 102 ALA A CA 1
ATOM 790 C C . ALA A 1 102 ? -5.688 8.969 4.387 1 97.06 102 ALA A C 1
ATOM 792 O O . ALA A 1 102 ? -5.734 7.906 5.012 1 97.06 102 ALA A O 1
ATOM 793 N N . GLY A 1 103 ? -6.703 9.711 4.109 1 96.44 103 GLY A N 1
ATOM 794 C CA . GLY A 1 103 ? -8.039 9.258 4.48 1 96.44 103 GLY A CA 1
ATOM 795 C C . GLY A 1 103 ? -9.125 10.242 4.105 1 96.44 103 GLY A C 1
ATOM 796 O O . GLY A 1 103 ? -8.922 11.109 3.254 1 96.44 103 GLY A O 1
ATOM 797 N N . LEU A 1 104 ? -10.352 9.977 4.621 1 96.88 104 LEU A N 1
ATOM 798 C CA . LEU A 1 104 ? -11.523 10.828 4.441 1 96.88 104 LEU A CA 1
ATOM 799 C C . LEU A 1 104 ? -12.023 11.352 5.781 1 96.88 104 LEU A C 1
ATOM 801 O O . LEU A 1 104 ? -11.875 10.68 6.809 1 96.88 104 LEU A O 1
ATOM 805 N N . SER A 1 105 ? -12.594 12.5 5.703 1 96.81 105 SER A N 1
ATOM 806 C CA . SER A 1 105 ? -13.344 12.969 6.863 1 96.81 105 SER A CA 1
ATOM 807 C C . SER A 1 105 ? -14.656 12.211 7.02 1 96.81 105 SER A C 1
ATOM 809 O O . SER A 1 105 ? -15.07 11.484 6.117 1 96.81 105 SER A O 1
ATOM 811 N N . GLU A 1 106 ? -15.266 12.438 8.172 1 95.5 106 GLU A N 1
ATOM 812 C CA . GLU A 1 106 ? -16.562 11.828 8.43 1 95.5 106 GLU A CA 1
ATOM 813 C C . GLU A 1 106 ? -17.578 12.227 7.363 1 95.5 106 GLU A C 1
ATOM 815 O O . GLU A 1 106 ? -18.453 11.43 6.996 1 95.5 106 GLU A O 1
ATOM 820 N N . SER A 1 107 ? -17.391 13.43 6.805 1 95.06 107 SER A N 1
ATOM 821 C CA . SER A 1 107 ? -18.312 13.93 5.793 1 95.06 107 SER A CA 1
ATOM 822 C C . SER A 1 107 ? -17.922 13.469 4.398 1 95.06 107 SER A C 1
ATOM 824 O O . SER A 1 107 ? -18.594 13.789 3.414 1 95.06 107 SER A O 1
ATOM 826 N N . GLY A 1 108 ? -16.797 12.805 4.27 1 94.56 108 GLY A N 1
ATOM 827 C CA . GLY A 1 108 ? -16.406 12.234 2.99 1 94.56 108 GLY A CA 1
ATOM 828 C C . GLY A 1 108 ? -15.406 13.086 2.24 1 94.56 108 GLY A C 1
ATOM 829 O O . GLY A 1 108 ? -15.078 12.797 1.086 1 94.56 108 GLY A O 1
ATOM 830 N N . ASP A 1 109 ? -14.891 14.117 2.869 1 96.06 109 ASP A N 1
ATOM 831 C CA . ASP A 1 109 ? -13.906 14.969 2.209 1 96.06 109 ASP A CA 1
ATOM 832 C C . ASP A 1 109 ? -12.523 14.336 2.242 1 96.06 109 ASP A C 1
ATOM 834 O O . ASP A 1 109 ? -12.078 13.859 3.287 1 96.06 109 ASP A O 1
ATOM 838 N N . PRO A 1 110 ? -11.844 14.383 1.114 1 97.19 110 PRO A N 1
ATOM 839 C CA . PRO A 1 110 ? -10.477 13.867 1.103 1 97.19 110 PRO A CA 1
ATOM 840 C C . PRO A 1 110 ? -9.539 14.656 2.018 1 97.19 110 PRO A C 1
ATOM 842 O O . PRO A 1 110 ? -9.648 15.883 2.107 1 97.19 110 PRO A O 1
ATOM 845 N N . ILE A 1 111 ? -8.656 13.922 2.654 1 98.31 111 ILE A N 1
ATOM 846 C CA . ILE A 1 111 ? -7.625 14.516 3.498 1 98.31 111 ILE A CA 1
ATOM 847 C C . ILE A 1 111 ? -6.246 14.055 3.037 1 98.31 111 ILE A C 1
ATOM 849 O O . ILE A 1 111 ? -5.984 12.852 2.959 1 98.31 111 ILE A O 1
ATOM 853 N N . TYR A 1 112 ? -5.379 15.008 2.768 1 98.69 112 TYR A N 1
ATOM 854 C CA . TYR A 1 112 ? -4.098 14.734 2.133 1 98.69 112 TYR A CA 1
ATOM 855 C C . TYR A 1 112 ? -2.947 14.945 3.107 1 98.69 112 TYR A C 1
ATOM 857 O O . TYR A 1 112 ? -3.113 15.609 4.137 1 98.69 112 TYR A O 1
ATOM 865 N N . VAL A 1 113 ? -1.805 14.438 2.752 1 98.88 113 VAL A N 1
ATOM 866 C CA . VAL A 1 113 ? -0.6 14.516 3.57 1 98.88 113 VAL A CA 1
ATOM 867 C C . VAL A 1 113 ? 0.192 15.773 3.207 1 98.88 113 VAL A C 1
ATOM 869 O O . VAL A 1 113 ? 0.542 15.977 2.043 1 98.88 113 VAL A O 1
ATOM 872 N N . ALA A 1 114 ? 0.497 16.531 4.176 1 98.94 114 ALA A N 1
ATOM 873 C CA . ALA A 1 114 ? 1.321 17.734 4.016 1 98.94 114 ALA A CA 1
ATOM 874 C C . ALA A 1 114 ? 2.51 17.703 4.973 1 98.94 114 ALA A C 1
ATOM 876 O O . ALA A 1 114 ? 2.469 17.047 6.008 1 98.94 114 ALA A O 1
ATOM 877 N N . ARG A 1 115 ? 3.582 18.438 4.578 1 98.94 115 ARG A N 1
ATOM 878 C CA . ARG A 1 115 ? 4.652 18.688 5.535 1 98.94 115 ARG A CA 1
ATOM 879 C C . ARG A 1 115 ? 5.121 20.141 5.465 1 98.94 115 ARG A C 1
ATOM 881 O O . ARG A 1 115 ? 4.855 20.828 4.484 1 98.94 115 ARG A O 1
ATOM 888 N N . SER A 1 116 ? 5.652 20.531 6.5 1 98.88 116 SER A N 1
ATOM 889 C CA . SER A 1 116 ? 6.223 21.875 6.664 1 98.88 116 SER A CA 1
ATOM 890 C C . SER A 1 116 ? 7.234 21.906 7.801 1 98.88 116 SER A C 1
ATOM 892 O O . SER A 1 116 ? 7.809 20.875 8.164 1 98.88 116 SER A O 1
ATOM 894 N N . GLU A 1 117 ? 7.609 23.125 8.188 1 98.69 117 GLU A N 1
ATOM 895 C CA . GLU A 1 117 ? 8.484 23.344 9.336 1 98.69 117 GLU A CA 1
ATOM 896 C C . GLU A 1 117 ? 7.891 24.375 10.297 1 98.69 117 GLU A C 1
ATOM 898 O O . GLU A 1 117 ? 7.324 25.375 9.859 1 98.69 117 GLU A O 1
ATOM 903 N N . ILE A 1 118 ? 7.992 24.078 11.5 1 98.44 118 ILE A N 1
ATOM 904 C CA . ILE A 1 118 ? 7.645 25.016 12.555 1 98.44 118 ILE A CA 1
ATOM 905 C C . ILE A 1 118 ? 8.797 25.141 13.555 1 98.44 118 ILE A C 1
ATOM 907 O O . ILE A 1 118 ? 9.219 24.125 14.133 1 98.44 118 ILE A O 1
ATOM 911 N N . ASP A 1 119 ? 9.328 26.375 13.68 1 97.31 119 ASP A N 1
ATOM 912 C CA . ASP A 1 119 ? 10.43 26.641 14.594 1 97.31 119 ASP A CA 1
ATOM 913 C C . ASP A 1 119 ? 11.617 25.734 14.305 1 97.31 119 ASP A C 1
ATOM 915 O O . ASP A 1 119 ? 12.195 25.141 15.227 1 97.31 119 ASP A O 1
ATOM 919 N N . GLY A 1 120 ? 11.789 25.422 13.008 1 97 120 GLY A N 1
ATOM 920 C CA . GLY A 1 120 ? 12.953 24.672 12.57 1 97 120 GLY A CA 1
ATOM 921 C C . GLY A 1 120 ? 12.75 23.172 12.633 1 97 120 GLY A C 1
ATOM 922 O O . GLY A 1 120 ? 13.664 22.406 12.32 1 97 120 GLY A O 1
ATOM 923 N N . GLU A 1 121 ? 11.57 22.781 13.016 1 97.25 121 GLU A N 1
ATOM 924 C CA . GLU A 1 121 ? 11.289 21.359 13.141 1 97.25 121 GLU A CA 1
ATOM 925 C C . GLU A 1 121 ? 10.344 20.891 12.047 1 97.25 121 GLU A C 1
ATOM 927 O O . GLU A 1 121 ? 9.359 21.547 11.734 1 97.25 121 GLU A O 1
ATOM 932 N N . ARG A 1 122 ? 10.719 19.75 11.5 1 98.56 122 ARG A N 1
ATOM 933 C CA . ARG A 1 122 ? 9.836 19.141 10.508 1 98.56 122 ARG A CA 1
ATOM 934 C C . ARG A 1 122 ? 8.508 18.734 11.141 1 98.56 122 ARG A C 1
ATOM 936 O O . ARG A 1 122 ? 8.484 18.203 12.258 1 98.56 122 ARG A O 1
ATOM 943 N N . VAL A 1 123 ? 7.406 19.016 10.398 1 98.81 123 VAL A N 1
ATOM 944 C CA . VAL A 1 123 ? 6.09 18.578 10.852 1 98.81 123 VAL A CA 1
ATOM 945 C C . VAL A 1 123 ? 5.312 17.984 9.68 1 98.81 123 VAL A C 1
ATOM 947 O O . VAL A 1 123 ? 5.473 18.406 8.539 1 98.81 123 VAL A O 1
ATOM 950 N N . VAL A 1 124 ? 4.527 17.016 10.016 1 98.94 124 VAL A N 1
ATOM 951 C CA . VAL A 1 124 ? 3.57 16.406 9.102 1 98.94 124 VAL A CA 1
ATOM 952 C C . VAL A 1 124 ? 2.146 16.734 9.539 1 98.94 124 VAL A C 1
ATOM 954 O O . VAL A 1 124 ? 1.836 16.703 10.734 1 98.94 124 VAL A O 1
ATOM 957 N N . GLY A 1 125 ? 1.34 17.094 8.578 1 98.88 125 GLY A N 1
ATOM 958 C CA . GLY A 1 125 ? -0.04 17.469 8.852 1 98.88 125 GLY A CA 1
ATOM 959 C C . GLY A 1 125 ? -0.985 17.141 7.711 1 98.88 125 GLY A C 1
ATOM 960 O O . GLY A 1 125 ? -0.8 16.141 7.016 1 98.88 125 GLY A O 1
ATOM 961 N N . LYS A 1 126 ? -2.078 17.984 7.672 1 98.94 126 LYS A N 1
ATOM 962 C CA . LYS A 1 126 ? -3.152 17.609 6.758 1 98.94 126 LYS A CA 1
ATOM 963 C C . LYS A 1 126 ? -3.592 18.797 5.91 1 98.94 126 LYS A C 1
ATOM 965 O O . LYS A 1 126 ? -3.479 19.938 6.336 1 98.94 126 LYS A O 1
ATOM 970 N N . ILE A 1 127 ? -3.994 18.484 4.723 1 98.69 127 ILE A N 1
ATOM 971 C CA . ILE A 1 127 ? -4.816 19.359 3.908 1 98.69 127 ILE A CA 1
ATOM 972 C C . ILE A 1 127 ? -6.219 18.781 3.764 1 98.69 127 ILE A C 1
ATOM 974 O O . ILE A 1 127 ? -6.387 17.672 3.252 1 98.69 127 ILE A O 1
ATOM 978 N N . HIS A 1 128 ? -7.137 19.531 4.316 1 98.12 128 HIS A N 1
ATOM 979 C CA . HIS A 1 128 ? -8.539 19.141 4.227 1 98.12 128 HIS A CA 1
ATOM 980 C C . HIS A 1 128 ? -9.195 19.734 2.986 1 98.12 128 HIS A C 1
ATOM 982 O O . HIS A 1 128 ? -9.289 20.953 2.855 1 98.12 128 HIS A O 1
ATOM 988 N N . SER A 1 129 ? -9.672 18.844 2.074 1 97.25 129 SER A N 1
ATOM 989 C CA . SER A 1 129 ? -10.289 19.328 0.842 1 97.25 129 SER A CA 1
ATOM 990 C C . SER A 1 129 ? -11.375 20.344 1.135 1 97.25 129 SER A C 1
ATOM 992 O O . SER A 1 129 ? -12.227 20.125 2 1 97.25 129 SER A O 1
ATOM 994 N N . GLY A 1 130 ? -11.32 21.453 0.414 1 95.75 130 GLY A N 1
ATOM 995 C CA . GLY A 1 130 ? -12.297 22.516 0.607 1 95.75 130 GLY A CA 1
ATOM 996 C C . GLY A 1 130 ? -11.805 23.625 1.515 1 95.75 130 GLY A C 1
ATOM 997 O O . GLY A 1 130 ? -12.422 24.688 1.597 1 95.75 130 GLY A O 1
ATOM 998 N N . HIS A 1 131 ? -10.758 23.344 2.262 1 97.62 131 HIS A N 1
ATOM 999 C CA . HIS A 1 131 ? -10.18 24.391 3.096 1 97.62 131 HIS A CA 1
ATOM 1000 C C . HIS A 1 131 ? -9.109 25.172 2.336 1 97.62 131 HIS A C 1
ATOM 1002 O O . HIS A 1 131 ? -8.641 24.719 1.285 1 97.62 131 HIS A O 1
ATOM 1008 N N . ASP A 1 132 ? -8.672 26.281 2.871 1 98.38 132 ASP A N 1
ATOM 1009 C CA . ASP A 1 132 ? -7.789 27.188 2.125 1 98.38 132 ASP A CA 1
ATOM 1010 C C . ASP A 1 132 ? -6.391 27.203 2.732 1 98.38 132 ASP A C 1
ATOM 1012 O O . ASP A 1 132 ? -5.641 28.172 2.541 1 98.38 132 ASP A O 1
ATOM 1016 N N . CYS A 1 133 ? -6.047 26.219 3.506 1 98.75 133 CYS A N 1
ATOM 1017 C CA . CYS A 1 133 ? -4.742 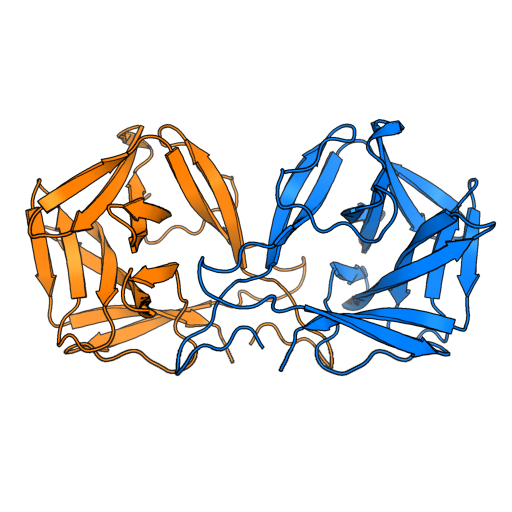26.094 4.141 1 98.75 133 CYS A CA 1
ATOM 1018 C C . CYS A 1 133 ? -4.449 24.641 4.516 1 98.75 133 CYS A C 1
ATOM 1020 O O . CYS A 1 133 ? -5.27 23.766 4.27 1 98.75 133 CYS A O 1
ATOM 1022 N N . ALA A 1 134 ? -3.219 24.422 5.023 1 98.88 134 ALA A N 1
ATOM 1023 C CA . ALA A 1 134 ? -2.852 23.172 5.68 1 98.88 134 ALA A CA 1
ATOM 1024 C C . ALA A 1 134 ? -2.797 23.328 7.195 1 98.88 134 ALA A C 1
ATOM 1026 O O . ALA A 1 134 ? -2.637 24.453 7.695 1 98.88 134 ALA A O 1
ATOM 1027 N N . TYR A 1 135 ? -2.953 22.219 7.902 1 98.94 135 TYR A N 1
ATOM 1028 C CA . TYR A 1 135 ? -2.92 22.203 9.359 1 98.94 135 TYR A CA 1
ATOM 1029 C C . TYR A 1 135 ? -1.814 21.281 9.875 1 98.94 135 TYR A C 1
ATOM 1031 O O . TYR A 1 135 ? -1.609 20.188 9.336 1 98.94 135 TYR A O 1
ATOM 1039 N N . PHE A 1 136 ? -1.164 21.734 10.945 1 98.94 136 PHE A N 1
ATOM 1040 C CA . PHE A 1 136 ? -0.066 20.953 11.5 1 98.94 136 PHE A CA 1
ATOM 1041 C C . PHE A 1 136 ? -0.162 20.891 13.023 1 98.94 136 PHE A C 1
ATOM 1043 O O . PHE A 1 136 ? -0.389 21.906 13.68 1 98.94 136 PHE A O 1
ATOM 1050 N N . PRO A 1 137 ? 0.036 19.672 13.508 1 98.88 137 PRO A N 1
ATOM 1051 C CA . PRO A 1 137 ? 0.139 19.547 14.961 1 98.88 137 PRO A CA 1
ATOM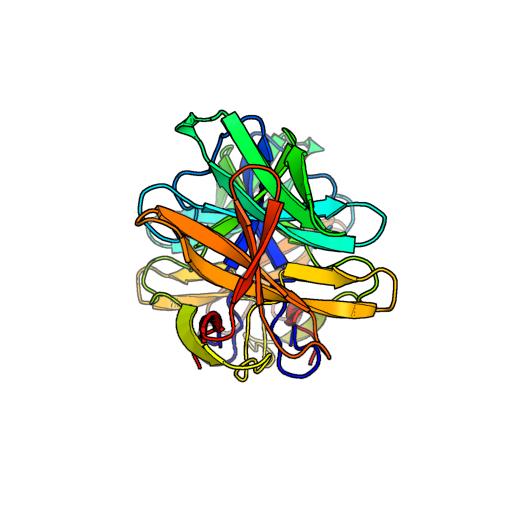 1052 C C . PRO A 1 137 ? 1.516 19.938 15.492 1 98.88 137 PRO A C 1
ATOM 1054 O O . PRO A 1 137 ? 2.531 19.406 15.039 1 98.88 137 PRO A O 1
ATOM 1057 N N . TYR A 1 138 ? 1.521 20.828 16.453 1 98.62 138 TYR A N 1
ATOM 1058 C CA . TYR A 1 138 ? 2.775 21.266 17.062 1 98.62 138 TYR A CA 1
ATOM 1059 C C . TYR A 1 138 ? 2.525 22 18.375 1 98.62 138 TYR A C 1
ATOM 1061 O O . TYR A 1 138 ? 1.685 22.906 18.438 1 98.62 138 TYR A O 1
ATOM 1069 N N . GLY A 1 139 ? 3.168 21.5 19.344 1 97.81 139 GLY A N 1
ATOM 1070 C CA . GLY A 1 139 ? 3.113 22.203 20.609 1 97.81 139 GLY A CA 1
ATOM 1071 C C . GLY A 1 139 ? 1.735 22.188 21.25 1 97.81 139 GLY A C 1
ATOM 1072 O O . GLY A 1 139 ? 1.321 23.172 21.875 1 97.81 139 GLY A O 1
ATOM 1073 N N . GLY A 1 140 ? 1.02 21.297 21.016 1 98.25 140 GLY A N 1
ATOM 1074 C CA . GLY A 1 140 ? -0.283 21.141 21.656 1 98.25 140 GLY A CA 1
ATOM 1075 C C . GLY A 1 140 ? -1.397 21.828 20.891 1 98.25 140 GLY A C 1
ATOM 1076 O O . GLY A 1 140 ? -2.561 21.781 21.281 1 98.25 140 GLY A O 1
ATOM 1077 N N . ARG A 1 141 ? -0.979 22.406 19.75 1 98.38 141 ARG A N 1
ATOM 1078 C CA . ARG A 1 141 ? -1.953 23.188 19 1 98.38 141 ARG A CA 1
ATOM 1079 C C . ARG A 1 141 ? -1.961 22.781 17.531 1 98.38 141 ARG A C 1
ATOM 1081 O O . ARG A 1 141 ? -1.047 22.094 17.062 1 98.38 141 ARG A O 1
ATOM 1088 N N . GLU A 1 142 ? -3.031 23.109 16.906 1 98.69 142 GLU A N 1
ATOM 1089 C CA . GLU A 1 142 ? -3.133 23.062 15.445 1 98.69 142 GLU A CA 1
ATOM 1090 C C . GLU A 1 142 ? -2.699 24.375 14.805 1 98.69 142 GLU A C 1
ATOM 1092 O O . GLU A 1 142 ? -3.277 25.422 15.086 1 98.69 142 GLU A O 1
ATOM 1097 N N . HIS A 1 143 ? -1.67 24.312 13.938 1 98.81 143 HIS A N 1
ATOM 1098 C CA . HIS A 1 143 ? -1.15 25.5 13.258 1 98.81 143 HIS A CA 1
ATOM 1099 C C . HIS A 1 143 ? -1.569 25.516 11.789 1 98.81 143 HIS A C 1
ATOM 1101 O O . HIS A 1 143 ? -1.435 24.5 11.086 1 98.81 143 HIS A O 1
ATOM 1107 N N . GLN A 1 144 ? -2.035 26.641 11.344 1 98.75 144 GLN A N 1
ATOM 1108 C CA . GLN A 1 144 ? -2.365 26.812 9.938 1 98.75 144 GLN A CA 1
ATOM 1109 C C . GLN A 1 144 ? -1.176 27.375 9.156 1 98.75 144 GLN A C 1
ATOM 1111 O O . GLN A 1 144 ? -0.455 28.234 9.648 1 98.75 144 GLN A O 1
ATOM 1116 N N . LYS A 1 145 ? -0.983 26.828 8.016 1 98.75 145 LYS A N 1
ATOM 1117 C CA . LYS A 1 145 ? 0.014 27.359 7.098 1 98.75 145 LYS A CA 1
ATOM 1118 C C . LYS A 1 145 ? -0.55 27.484 5.684 1 98.75 145 LYS A C 1
ATOM 1120 O O . LYS A 1 145 ? -1.274 26.594 5.227 1 98.75 145 LYS A O 1
ATOM 1125 N N . ASN A 1 146 ? -0.146 28.578 5.027 1 98.62 146 ASN A N 1
ATOM 1126 C CA . ASN A 1 146 ? -0.615 28.812 3.666 1 98.62 146 ASN A CA 1
ATOM 1127 C C . ASN A 1 146 ? 0.323 28.188 2.635 1 98.62 146 ASN A C 1
ATOM 1129 O O . ASN A 1 146 ? -0.069 27.953 1.49 1 98.62 146 ASN A O 1
ATOM 1133 N N . SER A 1 147 ? 1.547 28.016 2.98 1 98.81 147 SER A N 1
ATOM 1134 C CA . SER A 1 147 ? 2.549 27.391 2.127 1 98.81 147 SER A CA 1
ATOM 1135 C C . SER A 1 147 ? 3.031 26.062 2.721 1 98.81 147 SER A C 1
ATOM 1137 O O . SER A 1 147 ? 3.318 25.984 3.918 1 98.81 147 SER A O 1
ATOM 1139 N N . TYR A 1 148 ? 3.076 25 1.982 1 98.88 148 TYR A N 1
ATOM 1140 C CA . TYR A 1 148 ? 3.406 23.656 2.43 1 98.88 148 TYR A CA 1
ATOM 1141 C C . TYR A 1 148 ? 3.859 22.781 1.261 1 98.88 148 TYR A C 1
ATOM 1143 O O . TYR A 1 148 ? 3.873 23.234 0.113 1 98.88 148 TYR A O 1
ATOM 1151 N N . GLU A 1 149 ? 4.312 21.594 1.588 1 98.94 149 GLU A N 1
ATOM 1152 C CA . GLU A 1 149 ? 4.566 20.562 0.58 1 98.94 149 GLU A CA 1
ATOM 1153 C C . GLU A 1 149 ? 3.574 19.422 0.698 1 98.94 149 GLU A C 1
ATOM 1155 O O . GLU A 1 149 ? 3.197 19.031 1.805 1 98.94 149 GLU A O 1
ATOM 1160 N N . VAL A 1 150 ? 3.166 18.922 -0.458 1 98.88 150 VAL A N 1
ATOM 1161 C CA . VAL A 1 150 ? 2.191 17.828 -0.533 1 98.88 150 VAL A CA 1
ATOM 1162 C C . VAL A 1 150 ? 2.867 16.562 -1.049 1 98.88 150 VAL A C 1
ATOM 1164 O O . VAL A 1 150 ? 3.662 16.609 -1.992 1 98.88 150 VAL A O 1
ATOM 1167 N N . LEU A 1 151 ? 2.611 15.422 -0.357 1 98.69 151 LEU A N 1
ATOM 1168 C CA . LEU A 1 151 ? 3.082 14.141 -0.866 1 98.69 151 LEU A CA 1
ATOM 1169 C C . LEU A 1 151 ? 2.307 13.727 -2.113 1 98.69 151 LEU A C 1
ATOM 1171 O O . LEU A 1 151 ? 1.075 13.68 -2.094 1 98.69 151 LEU A O 1
ATOM 1175 N N . VAL A 1 152 ? 3.049 13.422 -3.221 1 97.69 152 VAL A N 1
ATOM 1176 C CA . VAL A 1 152 ? 2.408 13.117 -4.496 1 97.69 152 VAL A CA 1
ATOM 1177 C C . VAL A 1 152 ? 3.023 11.859 -5.102 1 97.69 152 VAL A C 1
ATOM 1179 O O . VAL A 1 152 ? 4.227 11.633 -4.98 1 97.69 152 VAL A O 1
ATOM 1182 N N . MET A 1 153 ? 2.141 11.102 -5.715 1 95.12 153 MET A N 1
ATOM 1183 C CA . MET A 1 153 ? 2.656 9.984 -6.5 1 95.12 153 MET A CA 1
ATOM 1184 C C . MET A 1 153 ? 3.303 10.477 -7.789 1 95.12 153 MET A C 1
ATOM 1186 O O . MET A 1 153 ? 2.785 11.383 -8.445 1 95.12 153 MET A O 1
ATOM 1190 N N . LYS A 1 154 ? 4.398 9.773 -8.094 1 91.56 154 LYS A N 1
ATOM 1191 C CA . LYS A 1 154 ? 5.027 10.109 -9.367 1 91.56 154 LYS A CA 1
ATOM 1192 C C . LYS A 1 154 ? 4.207 9.586 -10.539 1 91.56 154 LYS A C 1
ATOM 1194 O O . LYS A 1 154 ? 3.588 8.523 -10.453 1 91.56 154 LYS A O 1
ATOM 1199 N N . LYS A 1 155 ? 4.238 10.273 -11.664 1 75.75 155 LYS A N 1
ATOM 1200 C CA . LYS A 1 155 ? 3.523 9.953 -12.898 1 75.75 155 LYS A CA 1
ATOM 1201 C C . LYS A 1 155 ? 4.207 8.82 -13.656 1 75.75 155 LYS A C 1
ATOM 1203 O O . LYS A 1 155 ? 5.438 8.711 -13.641 1 75.75 155 LYS A O 1
ATOM 1208 N N . MET B 1 1 ? -8.391 2.742 -10.602 1 57.72 1 MET B N 1
ATOM 1209 C CA . MET B 1 1 ? -7.285 3.457 -9.969 1 57.72 1 MET B CA 1
ATOM 1210 C C . MET B 1 1 ? -7.723 4.078 -8.648 1 57.72 1 MET B C 1
ATOM 1212 O O . MET B 1 1 ? -8.914 4.309 -8.43 1 57.72 1 MET B O 1
ATOM 1216 N N . ALA B 1 2 ? -6.793 3.939 -7.711 1 66.62 2 ALA B N 1
ATOM 1217 C CA . ALA B 1 2 ? -7.113 4.391 -6.359 1 66.62 2 ALA B CA 1
ATOM 1218 C C . ALA B 1 2 ? -7.238 5.914 -6.305 1 66.62 2 ALA B C 1
ATOM 1220 O O . ALA B 1 2 ? -6.707 6.551 -5.395 1 66.62 2 ALA B O 1
ATOM 1221 N N . ARG B 1 3 ? -8 6.367 -7.445 1 76.12 3 ARG B N 1
ATOM 1222 C CA . ARG B 1 3 ? -8.125 7.82 -7.5 1 76.12 3 ARG B CA 1
ATOM 1223 C C . ARG B 1 3 ? -9.398 8.289 -6.809 1 76.12 3 ARG B C 1
ATOM 1225 O O . ARG B 1 3 ? -10.461 7.68 -6.969 1 76.12 3 ARG B O 1
ATOM 1232 N N . ILE B 1 4 ? -9.266 9.18 -6.039 1 77.81 4 ILE B N 1
ATOM 1233 C CA . ILE B 1 4 ? -10.352 9.922 -5.41 1 77.81 4 ILE B CA 1
ATOM 1234 C C . ILE B 1 4 ? -10.18 11.414 -5.68 1 77.81 4 ILE B C 1
ATOM 1236 O O . ILE B 1 4 ? -9.281 12.055 -5.113 1 77.81 4 ILE B O 1
ATOM 1240 N N . ASN B 1 5 ? -11.039 11.977 -6.551 1 78.5 5 ASN B N 1
ATOM 1241 C CA . ASN B 1 5 ? -10.828 13.336 -7.039 1 78.5 5 ASN B CA 1
ATOM 1242 C C . ASN B 1 5 ? -9.422 13.523 -7.598 1 78.5 5 ASN B C 1
ATOM 1244 O O . ASN B 1 5 ? -9.023 12.82 -8.523 1 78.5 5 ASN B O 1
ATOM 1248 N N . GLN B 1 6 ? -8.648 14.391 -7.07 1 83.06 6 GLN B N 1
ATOM 1249 C CA . GLN B 1 6 ? -7.285 14.641 -7.535 1 83.06 6 GLN B CA 1
ATOM 1250 C C . GLN B 1 6 ? -6.277 13.812 -6.742 1 83.06 6 GLN B C 1
ATOM 1252 O O . GLN B 1 6 ? -5.078 13.828 -7.043 1 83.06 6 GLN B O 1
ATOM 1257 N N . GLY B 1 7 ? -6.848 13.039 -5.875 1 91.62 7 GLY B N 1
ATOM 1258 C CA . GLY B 1 7 ? -5.957 12.359 -4.949 1 91.62 7 GLY B CA 1
ATOM 1259 C C . GLY B 1 7 ? -5.715 10.906 -5.312 1 91.62 7 GLY B C 1
ATOM 1260 O O . GLY B 1 7 ? -6.402 10.352 -6.176 1 91.62 7 GLY B O 1
ATOM 1261 N N . PHE B 1 8 ? -4.684 10.398 -4.766 1 92.31 8 PHE B N 1
ATOM 1262 C CA . PHE B 1 8 ? -4.316 8.992 -4.883 1 92.31 8 PHE B CA 1
ATOM 1263 C C . PHE B 1 8 ? -4.449 8.289 -3.537 1 92.31 8 PHE B C 1
ATOM 1265 O O . PHE B 1 8 ? -3.889 8.742 -2.537 1 92.31 8 PHE B O 1
ATOM 1272 N N . GLN B 1 9 ? -5.133 7.188 -3.555 1 93.38 9 GLN B N 1
ATOM 1273 C CA . GLN B 1 9 ? -5.219 6.352 -2.361 1 93.38 9 GLN B CA 1
ATOM 1274 C C . GLN B 1 9 ? -4.355 5.102 -2.5 1 93.38 9 GLN B C 1
ATOM 1276 O O . GLN B 1 9 ? -4.48 4.359 -3.477 1 93.38 9 GLN B O 1
ATOM 1281 N N . ALA B 1 10 ? -3.506 4.93 -1.53 1 94.44 10 ALA B N 1
ATOM 1282 C CA . ALA B 1 10 ? -2.863 3.621 -1.423 1 94.44 10 ALA B CA 1
ATOM 1283 C C . ALA B 1 10 ? -3.816 2.592 -0.824 1 94.44 10 ALA B C 1
ATOM 1285 O O . ALA B 1 10 ? -3.791 2.342 0.384 1 94.44 10 ALA B O 1
ATOM 1286 N N . GLY B 1 11 ? -4.559 1.987 -1.671 1 95.81 11 GLY B N 1
ATOM 1287 C CA . GLY B 1 11 ? -5.609 1.093 -1.212 1 95.81 11 GLY B CA 1
ATOM 1288 C C . GLY B 1 11 ? -5.137 -0.336 -1.023 1 95.81 11 GLY B C 1
ATOM 1289 O O . GLY B 1 11 ? -5.863 -1.17 -0.48 1 95.81 11 GLY B O 1
ATOM 1290 N N . LEU B 1 12 ? -4.027 -0.66 -1.492 1 97.31 12 LEU B N 1
ATOM 1291 C CA . LEU B 1 12 ? -3.354 -1.939 -1.302 1 97.31 12 LEU B CA 1
ATOM 1292 C C . LEU B 1 12 ? -2.012 -1.748 -0.603 1 97.31 12 LEU B C 1
ATOM 1294 O O . LEU B 1 12 ? -1.264 -0.823 -0.928 1 97.31 12 LEU B O 1
ATOM 1298 N N . SER B 1 13 ? -1.744 -2.605 0.369 1 98.38 13 SER B N 1
ATOM 1299 C CA . SER B 1 13 ? -0.495 -2.514 1.117 1 98.38 13 SER B CA 1
ATOM 1300 C C . SER B 1 13 ? 0.165 -3.881 1.264 1 98.38 13 SER B C 1
ATOM 1302 O O . SER B 1 13 ? -0.512 -4.879 1.522 1 98.38 13 SER B O 1
ATOM 1304 N N . TRP B 1 14 ? 1.459 -3.947 1.051 1 98.75 14 TRP B N 1
ATOM 1305 C CA . TRP B 1 14 ? 2.268 -5.105 1.415 1 98.75 14 TRP B CA 1
ATOM 1306 C C . TRP B 1 14 ? 2.727 -5.016 2.867 1 98.75 14 TRP B C 1
ATOM 1308 O O . TRP B 1 14 ? 3.424 -4.07 3.246 1 98.75 14 TRP B O 1
ATOM 1318 N N . VAL B 1 15 ? 2.369 -6.008 3.674 1 98.88 15 VAL B N 1
ATOM 1319 C CA . VAL B 1 15 ? 2.666 -5.984 5.102 1 98.88 15 VAL B CA 1
ATOM 1320 C C . VAL B 1 15 ? 3.438 -7.242 5.492 1 98.88 15 VAL B C 1
ATOM 1322 O O . VAL B 1 15 ? 2.984 -8.359 5.238 1 98.88 15 VAL B O 1
ATOM 1325 N N . HIS B 1 16 ? 4.594 -7.043 6.109 1 98.69 16 HIS B N 1
ATOM 1326 C CA . HIS B 1 16 ? 5.402 -8.188 6.516 1 98.69 16 HIS B CA 1
ATOM 1327 C C . HIS B 1 16 ? 4.699 -9 7.594 1 98.69 16 HIS B C 1
ATOM 1329 O O . HIS B 1 16 ? 4.113 -8.438 8.523 1 98.69 16 HIS B O 1
ATOM 1335 N N . ASP B 1 17 ? 4.719 -10.289 7.473 1 98.69 17 ASP B N 1
ATOM 1336 C CA . ASP B 1 17 ? 4.254 -11.242 8.477 1 98.69 17 ASP B CA 1
ATOM 1337 C C . ASP B 1 17 ? 4.996 -12.57 8.352 1 98.69 17 ASP B C 1
ATOM 1339 O O . ASP B 1 17 ? 5.949 -12.688 7.578 1 98.69 17 ASP B O 1
ATOM 1343 N N . ARG B 1 18 ? 4.676 -13.555 9.141 1 98.69 18 ARG B N 1
ATOM 1344 C CA . ARG B 1 18 ? 5.43 -14.805 9.141 1 98.69 18 ARG B CA 1
ATOM 1345 C C . ARG B 1 18 ? 4.586 -15.953 9.672 1 98.69 18 ARG B C 1
ATOM 1347 O O . ARG B 1 18 ? 3.562 -15.727 10.32 1 98.69 18 ARG B O 1
ATOM 1354 N N . ASP B 1 19 ? 4.965 -17.188 9.305 1 98.81 19 ASP B N 1
ATOM 1355 C CA . ASP B 1 19 ? 4.527 -18.438 9.922 1 98.81 19 ASP B CA 1
ATOM 1356 C C . ASP B 1 19 ? 3.02 -18.625 9.758 1 98.81 19 ASP B C 1
ATOM 1358 O O . ASP B 1 19 ? 2.34 -19.062 10.695 1 98.81 19 ASP B O 1
ATOM 1362 N N . GLY B 1 20 ? 2.594 -18.219 8.672 1 98.69 20 GLY B N 1
ATOM 1363 C CA . GLY B 1 20 ? 1.19 -18.438 8.359 1 98.69 20 GLY B CA 1
ATOM 1364 C C . GLY B 1 20 ? 0.287 -17.328 8.844 1 98.69 20 GLY B C 1
ATOM 1365 O O . GLY B 1 20 ? -0.905 -17.297 8.531 1 98.69 20 GLY B O 1
ATOM 1366 N N . ASN B 1 21 ? 0.887 -16.391 9.578 1 98.75 21 ASN B N 1
ATOM 1367 C CA . ASN B 1 21 ? 0.092 -15.258 10.039 1 98.75 21 ASN B CA 1
ATOM 1368 C C . ASN B 1 21 ? -0.271 -14.32 8.891 1 98.75 21 ASN B C 1
ATOM 1370 O O . ASN B 1 21 ? 0.518 -14.141 7.965 1 98.75 21 ASN B O 1
ATOM 1374 N N . VAL B 1 22 ? -1.493 -13.789 9 1 98.81 22 VAL B N 1
ATOM 1375 C CA . VAL B 1 22 ? -1.928 -12.75 8.078 1 98.81 22 VAL B CA 1
ATOM 1376 C C . VAL B 1 22 ? -2.664 -11.656 8.844 1 98.81 22 VAL B C 1
ATOM 1378 O O . VAL B 1 22 ? -3.381 -11.938 9.805 1 98.81 22 VAL B O 1
ATOM 1381 N N . PRO B 1 23 ? -2.469 -10.391 8.461 1 98.75 23 PRO B N 1
ATOM 1382 C CA . PRO B 1 23 ? -3.281 -9.336 9.07 1 98.75 23 PRO B CA 1
ATOM 1383 C C . PRO B 1 23 ? -4.777 -9.547 8.859 1 98.75 23 PRO B C 1
ATOM 1385 O O . PRO B 1 23 ? -5.18 -10.297 7.969 1 98.75 23 PRO B O 1
ATOM 1388 N N . SER B 1 24 ? -5.605 -8.875 9.664 1 98.12 24 SER B N 1
ATOM 1389 C CA . SER B 1 24 ? -7.051 -9.047 9.602 1 98.12 24 SER B CA 1
ATOM 1390 C C . SER B 1 24 ? -7.617 -8.531 8.281 1 98.12 24 SER B C 1
ATOM 1392 O O . SER B 1 24 ? -8.68 -8.977 7.844 1 98.12 24 SER B O 1
ATOM 1394 N N . ASN B 1 25 ? -6.828 -7.613 7.641 1 98.38 25 ASN B N 1
ATOM 1395 C CA . ASN B 1 25 ? -7.312 -7.035 6.395 1 98.38 25 ASN B CA 1
ATOM 1396 C C . ASN B 1 25 ? -6.617 -7.648 5.18 1 98.38 25 ASN B C 1
ATOM 1398 O O . ASN B 1 25 ? -6.602 -7.051 4.102 1 98.38 25 ASN B O 1
ATOM 1402 N N . ALA B 1 26 ? -6.035 -8.812 5.371 1 98.94 26 ALA B N 1
ATOM 1403 C CA . ALA B 1 26 ? -5.402 -9.523 4.262 1 98.94 26 ALA B CA 1
ATOM 1404 C C . ALA B 1 26 ? -6.426 -9.891 3.193 1 98.94 26 ALA B C 1
ATOM 1406 O O . ALA B 1 26 ? -7.559 -10.266 3.514 1 98.94 26 ALA B O 1
ATOM 1407 N N . ILE B 1 27 ? -6.016 -9.836 1.99 1 98.81 27 ILE B N 1
ATOM 1408 C CA . ILE B 1 27 ? -6.91 -10.172 0.888 1 98.81 27 ILE B CA 1
ATOM 1409 C C . ILE B 1 27 ? -6.988 -11.688 0.727 1 98.81 27 ILE B C 1
ATOM 1411 O O . ILE B 1 27 ? -5.984 -12.336 0.426 1 98.81 27 ILE B O 1
ATOM 1415 N N . ASP B 1 28 ? -8.148 -12.211 0.936 1 98.81 28 ASP B N 1
ATOM 1416 C CA . ASP B 1 28 ? -8.438 -13.625 0.744 1 98.81 28 ASP B CA 1
ATOM 1417 C C . ASP B 1 28 ? -8.672 -13.945 -0.731 1 98.81 28 ASP B C 1
ATOM 1419 O O . ASP B 1 28 ? -9.625 -13.453 -1.335 1 98.81 28 ASP B O 1
ATOM 1423 N N . ALA B 1 29 ? -7.762 -14.75 -1.319 1 98.81 29 ALA B N 1
ATOM 1424 C CA . ALA B 1 29 ? -7.902 -15.125 -2.725 1 98.81 29 ALA B CA 1
ATOM 1425 C C . ALA B 1 29 ? -8.984 -16.188 -2.904 1 98.81 29 ALA B C 1
ATOM 1427 O O . ALA B 1 29 ? -9.344 -16.531 -4.031 1 98.81 29 ALA B O 1
ATOM 1428 N N . GLY B 1 30 ? -9.445 -16.688 -1.83 1 98.5 30 GLY B N 1
ATOM 1429 C CA . GLY B 1 30 ? -10.461 -17.734 -1.792 1 98.5 30 GLY B CA 1
ATOM 1430 C C . GLY B 1 30 ? -10.086 -18.891 -0.885 1 98.5 30 GLY B C 1
ATOM 1431 O O . GLY B 1 30 ? -8.961 -19.391 -0.939 1 98.5 30 GLY B O 1
ATOM 1432 N N . ASP B 1 31 ? -10.992 -19.281 -0.012 1 97.75 31 ASP B N 1
ATOM 1433 C CA . ASP B 1 31 ? -10.891 -20.5 0.781 1 97.75 31 ASP B CA 1
ATOM 1434 C C . ASP B 1 31 ? -9.734 -20.422 1.775 1 97.75 31 ASP B C 1
ATOM 1436 O O . ASP B 1 31 ? -9.039 -21.406 2.01 1 97.75 31 ASP B O 1
ATOM 1440 N N . GLY B 1 32 ? -9.438 -19.266 2.275 1 98.31 32 GLY B N 1
ATOM 1441 C CA . GLY B 1 32 ? -8.398 -19.109 3.287 1 98.31 32 GLY B CA 1
ATOM 1442 C C . GLY B 1 32 ? -7 -19.078 2.709 1 98.31 32 GLY B C 1
ATOM 1443 O O . GLY B 1 32 ? -6.023 -19.281 3.43 1 98.31 32 GLY B O 1
ATOM 1444 N N . ILE B 1 33 ? -6.949 -18.938 1.384 1 98.88 33 ILE B N 1
ATOM 1445 C CA . ILE B 1 33 ? -5.668 -18.75 0.71 1 98.88 33 ILE B CA 1
ATOM 1446 C C . ILE B 1 33 ? -5.426 -17.266 0.455 1 98.88 33 ILE B C 1
ATOM 1448 O O . ILE B 1 33 ? -6.273 -16.594 -0.124 1 98.88 33 ILE B O 1
ATOM 1452 N N . TYR B 1 34 ? -4.246 -16.828 0.872 1 98.94 34 TYR B N 1
ATOM 1453 C CA . TYR B 1 34 ? -3.975 -15.391 0.806 1 98.94 34 TYR B CA 1
ATOM 1454 C C . TYR B 1 34 ? -2.82 -15.102 -0.145 1 98.94 34 TYR B C 1
ATOM 1456 O O . TYR B 1 34 ? -2.096 -16.016 -0.552 1 98.94 34 TYR B O 1
ATOM 1464 N N . ILE B 1 35 ? -2.732 -13.828 -0.502 1 98.94 35 ILE B N 1
ATOM 1465 C CA . ILE B 1 35 ? -1.749 -13.344 -1.469 1 98.94 35 ILE B CA 1
ATOM 1466 C C . ILE B 1 35 ? -0.534 -12.789 -0.735 1 98.94 35 ILE B C 1
ATOM 1468 O O . ILE B 1 35 ? -0.669 -11.914 0.128 1 98.94 35 ILE B O 1
ATOM 1472 N N . GLY B 1 36 ? 0.578 -13.258 -1.065 1 98.94 36 GLY B N 1
ATOM 1473 C CA . GLY B 1 36 ? 1.816 -12.695 -0.552 1 98.94 36 GLY B CA 1
ATOM 1474 C C . GLY B 1 36 ? 2.857 -12.461 -1.63 1 98.94 36 GLY B C 1
ATOM 1475 O O . GLY B 1 36 ? 2.578 -12.633 -2.818 1 98.94 36 GLY B O 1
ATOM 1476 N N . ARG B 1 37 ? 4.02 -12.07 -1.147 1 98.88 37 ARG B N 1
ATOM 1477 C CA . ARG B 1 37 ? 5.199 -12.008 -2.004 1 98.88 37 ARG B CA 1
ATOM 1478 C C . ARG B 1 37 ? 6.477 -12.156 -1.185 1 98.88 37 ARG B C 1
ATOM 1480 O O . ARG B 1 37 ? 6.469 -11.945 0.03 1 98.88 37 ARG B O 1
ATOM 1487 N N . LEU B 1 38 ? 7.469 -12.555 -1.817 1 98.88 38 LEU B N 1
ATOM 1488 C CA . LEU B 1 38 ? 8.773 -12.711 -1.185 1 98.88 38 LEU B CA 1
ATOM 1489 C C . LEU B 1 38 ? 9.875 -12.852 -2.232 1 98.88 38 LEU B C 1
ATOM 1491 O O . LEU B 1 38 ? 9.586 -13.062 -3.414 1 98.88 38 LEU B O 1
ATOM 1495 N N . MET B 1 39 ? 11.078 -12.742 -1.747 1 98.56 39 MET B N 1
ATOM 1496 C CA . MET B 1 39 ? 12.25 -12.914 -2.604 1 98.56 39 MET B CA 1
ATOM 1497 C C . MET B 1 39 ? 12.641 -14.383 -2.699 1 98.56 39 MET B C 1
ATOM 1499 O O . MET B 1 39 ? 12.68 -15.086 -1.687 1 98.56 39 MET B O 1
ATOM 1503 N N . HIS B 1 40 ? 12.812 -14.781 -3.904 1 98.62 40 HIS B N 1
ATOM 1504 C CA . HIS B 1 40 ? 13.367 -16.109 -4.176 1 98.62 40 HIS B CA 1
ATOM 1505 C C . HIS B 1 40 ? 14.367 -16.062 -5.328 1 98.62 40 HIS B C 1
ATOM 1507 O O . HIS B 1 40 ? 14 -15.719 -6.457 1 98.62 40 HIS B O 1
ATOM 1513 N N . ASP B 1 41 ? 15.625 -16.344 -5.074 1 97 41 ASP B N 1
ATOM 1514 C CA . ASP B 1 41 ? 16.656 -16.438 -6.098 1 97 41 ASP B CA 1
ATOM 1515 C C . ASP B 1 41 ? 16.703 -15.172 -6.953 1 97 41 ASP B C 1
ATOM 1517 O O . ASP B 1 41 ? 16.703 -15.25 -8.18 1 97 41 ASP B O 1
ATOM 1521 N N . GLY B 1 42 ? 16.609 -14.062 -6.328 1 96.81 42 GLY B N 1
ATOM 1522 C CA . GLY B 1 42 ? 16.75 -12.781 -7.008 1 96.81 42 GLY B CA 1
ATOM 1523 C C . GLY B 1 42 ? 15.445 -12.266 -7.578 1 96.81 42 GLY B C 1
ATOM 1524 O O . GLY B 1 42 ? 15.375 -11.117 -8.039 1 96.81 42 GLY B O 1
ATOM 1525 N N . ASP B 1 43 ? 14.367 -13.094 -7.566 1 97.88 43 ASP B N 1
ATOM 1526 C CA . ASP B 1 43 ? 13.055 -12.711 -8.055 1 97.88 43 ASP B CA 1
ATOM 1527 C C . ASP B 1 43 ? 12.117 -12.352 -6.898 1 97.88 43 ASP B C 1
ATOM 1529 O O . ASP B 1 43 ? 12.102 -13.039 -5.875 1 97.88 43 ASP B O 1
ATOM 1533 N N . MET B 1 44 ? 11.422 -11.289 -7.027 1 98.44 44 MET B N 1
ATOM 1534 C CA . MET B 1 44 ? 10.289 -11.07 -6.133 1 98.44 44 MET B CA 1
ATOM 1535 C C . MET B 1 44 ? 9.023 -11.703 -6.695 1 98.44 44 MET B C 1
ATOM 1537 O O . MET B 1 44 ? 8.484 -11.242 -7.707 1 98.44 44 MET B O 1
ATOM 1541 N N . LEU B 1 45 ? 8.555 -12.719 -6.012 1 98.81 45 LEU B N 1
ATOM 1542 C CA . LEU B 1 45 ? 7.512 -13.578 -6.555 1 98.81 45 LEU B CA 1
ATOM 1543 C C . LEU B 1 45 ? 6.23 -13.461 -5.734 1 98.81 45 LEU B C 1
ATOM 1545 O O . LEU B 1 45 ? 6.281 -13.359 -4.508 1 98.81 45 LEU B O 1
ATOM 1549 N N . PRO B 1 46 ? 5.125 -13.555 -6.406 1 98.81 46 PRO B N 1
ATOM 1550 C CA . PRO B 1 46 ? 3.904 -13.805 -5.637 1 98.81 46 PRO B CA 1
ATOM 1551 C C . PRO B 1 46 ? 3.941 -15.141 -4.898 1 98.81 46 PRO B C 1
ATOM 1553 O O . PRO B 1 46 ? 4.492 -16.125 -5.41 1 98.81 46 PRO B O 1
ATOM 1556 N N . ALA B 1 47 ? 3.328 -15.078 -3.762 1 98.88 47 ALA B N 1
ATOM 1557 C CA . ALA B 1 47 ? 3.287 -16.266 -2.914 1 98.88 47 ALA B CA 1
ATOM 1558 C C . ALA B 1 47 ? 1.853 -16.609 -2.525 1 98.88 47 ALA B C 1
ATOM 1560 O O . ALA B 1 47 ? 1.01 -15.727 -2.381 1 98.88 47 ALA B O 1
ATOM 1561 N N . LYS B 1 48 ? 1.642 -17.859 -2.451 1 98.94 48 LYS B N 1
ATOM 1562 C CA . LYS B 1 48 ? 0.455 -18.391 -1.794 1 98.94 48 LYS B CA 1
ATOM 1563 C C . LYS B 1 48 ? 0.673 -18.531 -0.29 1 98.94 48 LYS B C 1
ATOM 1565 O O . LYS B 1 48 ? 1.508 -19.328 0.154 1 98.94 48 LYS B O 1
ATOM 1570 N N . VAL B 1 49 ? -0.031 -17.781 0.488 1 98.94 49 VAL B N 1
ATOM 1571 C CA . VAL B 1 49 ? 0.08 -17.875 1.94 1 98.94 49 VAL B CA 1
ATOM 1572 C C . VAL B 1 49 ? -1.041 -18.766 2.49 1 98.94 49 VAL B C 1
ATOM 1574 O O . VAL B 1 49 ? -2.221 -18.5 2.23 1 98.94 49 VAL B O 1
ATOM 1577 N N . VAL B 1 50 ? -0.638 -19.766 3.23 1 98.88 50 VAL B N 1
ATOM 1578 C CA . VAL B 1 50 ? -1.587 -20.75 3.74 1 98.88 50 VAL B CA 1
ATOM 1579 C C . VAL B 1 50 ? -1.495 -20.812 5.262 1 98.88 50 VAL B C 1
ATOM 1581 O O . VAL B 1 50 ? -0.73 -21.609 5.812 1 98.88 50 VAL B O 1
ATOM 1584 N N . PRO B 1 51 ? -2.377 -20.141 5.938 1 98.81 51 PRO B N 1
ATOM 1585 C CA . PRO B 1 51 ? -2.311 -20.062 7.398 1 98.81 51 PRO B CA 1
ATOM 1586 C C . PRO B 1 51 ? -2.387 -21.438 8.062 1 98.81 51 PRO B C 1
ATOM 1588 O O . PRO B 1 51 ? -1.613 -21.719 8.977 1 98.81 51 PRO B O 1
ATOM 1591 N N . ARG B 1 52 ? -3.225 -22.266 7.625 1 98.12 52 ARG B N 1
ATOM 1592 C CA . ARG B 1 52 ? -3.416 -23.562 8.273 1 98.12 52 ARG B CA 1
ATOM 1593 C C . ARG B 1 52 ? -2.143 -24.406 8.211 1 98.12 52 ARG B C 1
ATOM 1595 O O . ARG B 1 52 ? -1.957 -25.312 9.016 1 98.12 52 ARG B O 1
ATOM 1602 N N . LEU B 1 53 ? -1.315 -24.094 7.254 1 98.38 53 LEU B N 1
ATOM 1603 C CA . LEU B 1 53 ? -0.069 -24.844 7.117 1 98.38 53 LEU B CA 1
ATOM 1604 C C . LEU B 1 53 ? 1.102 -24.047 7.691 1 98.38 53 LEU B C 1
ATOM 1606 O O . LEU B 1 53 ? 2.23 -24.547 7.73 1 98.38 53 LEU B O 1
ATOM 1610 N N . GLY B 1 54 ? 0.931 -22.766 8.039 1 98.75 54 GLY B N 1
ATOM 1611 C CA . GLY B 1 54 ? 1.927 -21.938 8.711 1 98.75 54 GLY B CA 1
ATOM 1612 C C . GLY B 1 54 ? 3.016 -21.438 7.781 1 98.75 54 GLY B C 1
ATOM 1613 O O . GLY B 1 54 ? 4.137 -21.172 8.219 1 98.75 54 GLY B O 1
ATOM 1614 N N . LYS B 1 55 ? 2.705 -21.375 6.422 1 98.62 55 LYS B N 1
ATOM 1615 C CA . LYS B 1 55 ? 3.771 -21.109 5.461 1 98.62 55 LYS B CA 1
ATOM 1616 C C . LYS B 1 55 ? 3.24 -20.328 4.258 1 98.62 55 LYS B C 1
ATOM 1618 O O . LYS B 1 55 ? 2.027 -20.172 4.098 1 98.62 55 LYS B O 1
ATOM 1623 N N . ALA B 1 56 ? 4.16 -19.828 3.502 1 98.94 56 ALA B N 1
ATOM 1624 C CA . ALA B 1 56 ? 3.918 -19.344 2.148 1 98.94 56 ALA B CA 1
ATOM 1625 C C . ALA B 1 56 ? 4.652 -20.188 1.117 1 98.94 56 ALA B C 1
ATOM 1627 O O . ALA B 1 56 ? 5.699 -20.766 1.412 1 98.94 56 ALA B O 1
ATOM 1628 N N . TYR B 1 57 ? 4.121 -20.219 -0.092 1 98.94 57 TYR B N 1
ATOM 1629 C CA . TYR B 1 57 ? 4.66 -21.047 -1.163 1 98.94 57 TYR B CA 1
ATOM 1630 C C . TYR B 1 57 ? 4.832 -20.25 -2.445 1 98.94 57 TYR B C 1
ATOM 1632 O O . TYR B 1 57 ? 3.945 -19.469 -2.824 1 98.94 57 TYR B O 1
ATOM 1640 N N . VAL B 1 58 ? 5.938 -20.453 -3.084 1 98.88 58 VAL B N 1
ATOM 1641 C CA . VAL B 1 58 ? 6.141 -19.875 -4.41 1 98.88 58 VAL B CA 1
ATOM 1642 C C . VAL B 1 58 ? 6.523 -20.969 -5.395 1 98.88 58 VAL B C 1
ATOM 1644 O O . VAL B 1 58 ? 6.961 -22.062 -4.992 1 98.88 58 VAL B O 1
ATOM 1647 N N . CYS B 1 59 ? 6.316 -20.656 -6.641 1 98.56 59 CYS B N 1
ATOM 1648 C CA . CYS B 1 59 ? 6.758 -21.578 -7.68 1 98.56 59 CYS B CA 1
ATOM 1649 C C . CYS B 1 59 ? 7.91 -20.984 -8.484 1 98.56 59 CYS B C 1
ATOM 1651 O O . CYS B 1 59 ? 7.906 -19.797 -8.797 1 98.56 59 CYS B O 1
ATOM 1653 N N . HIS B 1 60 ? 8.867 -21.734 -8.742 1 98.19 60 HIS B N 1
ATOM 1654 C CA . HIS B 1 60 ? 10.078 -21.359 -9.469 1 98.19 60 HIS B CA 1
ATOM 1655 C C . HIS B 1 60 ? 10.875 -22.578 -9.883 1 98.19 60 HIS B C 1
ATOM 1657 O O . HIS B 1 60 ? 11.055 -23.516 -9.086 1 98.19 60 HIS B O 1
ATOM 1663 N N . GLY B 1 61 ? 11.234 -22.609 -11.125 1 97.06 61 GLY B N 1
ATOM 1664 C CA . GLY B 1 61 ? 12.086 -23.688 -11.602 1 97.06 61 GLY B CA 1
ATOM 1665 C C . GLY B 1 61 ? 11.398 -25.047 -11.555 1 97.06 61 GLY B C 1
ATOM 1666 O O . GLY B 1 61 ? 12.047 -26.062 -11.281 1 97.06 61 GLY B O 1
ATOM 1667 N N . GLY B 1 62 ? 10.195 -25.047 -11.664 1 98.06 62 GLY B N 1
ATOM 1668 C CA . GLY B 1 62 ? 9.461 -26.312 -11.734 1 98.06 62 GLY B CA 1
ATOM 1669 C C . GLY B 1 62 ? 9.102 -26.875 -10.375 1 98.06 62 GLY B C 1
ATOM 1670 O O . GLY B 1 62 ? 8.531 -27.953 -10.273 1 98.06 62 GLY B O 1
ATOM 1671 N N . ARG B 1 63 ? 9.359 -26.062 -9.336 1 98.5 63 ARG B N 1
ATOM 1672 C CA . ARG B 1 63 ? 9.156 -26.562 -7.977 1 98.5 63 ARG B CA 1
ATOM 1673 C C . ARG B 1 63 ? 8.359 -25.562 -7.141 1 98.5 63 ARG B C 1
ATOM 1675 O O . ARG B 1 63 ? 8.305 -24.375 -7.469 1 98.5 63 ARG B O 1
ATOM 1682 N N . GLU B 1 64 ? 7.77 -26.125 -6.176 1 98.69 64 GLU B N 1
ATOM 1683 C CA . GLU B 1 64 ? 7.188 -25.328 -5.105 1 98.69 64 GLU B CA 1
ATOM 1684 C C . GLU B 1 64 ? 8.172 -25.141 -3.953 1 98.69 64 GLU B C 1
ATOM 1686 O O . GLU B 1 64 ? 8.758 -26.125 -3.475 1 98.69 64 GLU B O 1
ATOM 1691 N N . HIS B 1 65 ? 8.391 -23.953 -3.529 1 98.81 65 HIS B N 1
ATOM 1692 C CA . HIS B 1 65 ? 9.281 -23.609 -2.424 1 98.81 65 HIS B CA 1
ATOM 1693 C C . HIS B 1 65 ? 8.508 -23.016 -1.253 1 98.81 65 HIS B C 1
ATOM 1695 O O . HIS B 1 65 ? 7.609 -22.203 -1.449 1 98.81 65 HIS B O 1
ATOM 1701 N N . GLU B 1 66 ? 8.82 -23.406 -0.072 1 98.69 66 GLU B N 1
ATOM 1702 C CA . GLU B 1 66 ? 8.102 -22.969 1.118 1 98.69 66 GLU B CA 1
ATOM 1703 C C . GLU B 1 66 ? 8.922 -21.938 1.902 1 98.69 66 GLU B C 1
ATOM 1705 O O . GLU B 1 66 ? 10.148 -22.047 1.989 1 98.69 66 GLU B O 1
ATOM 1710 N N . TYR B 1 67 ? 8.297 -21.016 2.512 1 98.88 67 TYR B N 1
ATOM 1711 C CA . TYR B 1 67 ? 8.922 -19.953 3.303 1 98.88 67 TYR B CA 1
ATOM 1712 C C . TYR B 1 67 ? 8.094 -19.656 4.547 1 98.88 67 TYR B C 1
ATOM 1714 O O . TYR B 1 67 ? 6.867 -19.797 4.535 1 98.88 67 TYR B O 1
ATOM 1722 N N . HIS B 1 68 ? 8.789 -19.188 5.551 1 98.81 68 HIS B N 1
ATOM 1723 C CA . HIS B 1 68 ? 8.125 -18.797 6.789 1 98.81 68 HIS B CA 1
ATOM 1724 C C . HIS B 1 68 ? 7.918 -17.281 6.852 1 98.81 68 HIS B C 1
ATOM 1726 O O . HIS B 1 68 ? 7.098 -16.797 7.633 1 98.81 68 HIS B O 1
ATOM 1732 N N . SER B 1 69 ? 8.719 -16.5 6.125 1 98.88 69 SER B N 1
ATOM 1733 C CA . SER B 1 69 ? 8.664 -15.031 6.133 1 98.88 69 SER B CA 1
ATOM 1734 C C . SER B 1 69 ? 8.234 -14.492 4.773 1 98.88 69 SER B C 1
ATOM 1736 O O . SER B 1 69 ? 8.68 -14.977 3.734 1 98.88 69 SER B O 1
ATOM 1738 N N . TYR B 1 70 ? 7.324 -13.562 4.742 1 98.88 70 TYR B N 1
ATOM 1739 C CA . TYR B 1 70 ? 6.727 -13.031 3.521 1 98.88 70 TYR B CA 1
ATOM 1740 C C . TYR B 1 70 ? 6.035 -11.695 3.787 1 98.88 70 TYR B C 1
ATOM 1742 O O . TYR B 1 70 ? 5.926 -11.266 4.938 1 98.88 70 TYR B O 1
ATOM 1750 N N . GLU B 1 71 ? 5.699 -11.008 2.768 1 98.88 71 GLU B N 1
ATOM 1751 C CA . GLU B 1 71 ? 4.73 -9.922 2.85 1 98.88 71 GLU B CA 1
ATOM 1752 C C . GLU B 1 71 ? 3.346 -10.383 2.393 1 98.88 71 GLU B C 1
ATOM 1754 O O . GLU B 1 71 ? 3.229 -11.188 1.473 1 98.88 71 GLU B O 1
ATOM 1759 N N . VAL B 1 72 ? 2.316 -9.844 3.062 1 98.94 72 VAL B N 1
ATOM 1760 C CA . VAL B 1 72 ? 0.93 -10.156 2.738 1 98.94 72 VAL B CA 1
ATOM 1761 C C . VAL B 1 72 ? 0.253 -8.938 2.115 1 98.94 72 VAL B C 1
ATOM 1763 O O . VAL B 1 72 ? 0.432 -7.816 2.586 1 98.94 72 VAL B O 1
ATOM 1766 N N . LEU B 1 73 ? -0.491 -9.164 1.013 1 98.94 73 LEU B N 1
ATOM 1767 C CA . LEU B 1 73 ? -1.251 -8.078 0.412 1 98.94 73 LEU B CA 1
ATOM 1768 C C . LEU B 1 73 ? -2.527 -7.801 1.2 1 98.94 73 LEU B C 1
ATOM 1770 O O . LEU B 1 73 ? -3.324 -8.711 1.433 1 98.94 73 LEU B O 1
ATOM 1774 N N . CYS B 1 74 ? -2.713 -6.566 1.573 1 98.81 74 CYS B N 1
ATOM 1775 C CA . CYS B 1 74 ? -3.826 -6.184 2.436 1 98.81 74 CYS B CA 1
ATOM 1776 C C . CYS B 1 74 ? -4.648 -5.07 1.8 1 98.81 74 CYS B C 1
ATOM 1778 O O . CYS B 1 74 ? -4.121 -4.258 1.041 1 98.81 74 CYS B O 1
ATOM 1780 N N . ASP B 1 75 ? -5.918 -5.082 2.086 1 98.12 75 ASP B N 1
ATOM 1781 C CA . ASP B 1 75 ? -6.82 -3.992 1.735 1 98.12 75 ASP B CA 1
ATOM 1782 C C . ASP B 1 75 ? -6.723 -2.852 2.746 1 98.12 75 ASP B C 1
ATOM 1784 O O . ASP B 1 75 ? -7.176 -2.986 3.885 1 98.12 75 ASP B O 1
ATOM 1788 N N . THR B 1 76 ? -6.152 -1.738 2.301 1 97.5 76 THR B N 1
ATOM 1789 C CA . THR B 1 76 ? -5.938 -0.619 3.209 1 97.5 76 THR B CA 1
ATOM 1790 C C . THR B 1 76 ? -6.648 0.633 2.703 1 97.5 76 THR B C 1
ATOM 1792 O O . THR B 1 76 ? -6.215 1.754 2.979 1 97.5 76 THR B O 1
ATOM 1795 N N . LYS B 1 77 ? -7.691 0.48 1.953 1 95.44 77 LYS B N 1
ATOM 1796 C CA . LYS B 1 77 ? -8.508 1.602 1.49 1 95.44 77 LYS B CA 1
ATOM 1797 C C . LYS B 1 77 ? -9.031 2.42 2.664 1 95.44 77 LYS B C 1
ATOM 1799 O O . LYS B 1 77 ? -9.25 1.883 3.752 1 95.44 77 LYS B O 1
ATOM 1804 N N . ALA B 1 78 ? -9.203 3.641 2.412 1 94.06 78 ALA B N 1
ATOM 1805 C CA . ALA B 1 78 ? -9.797 4.492 3.439 1 94.06 78 ALA B CA 1
ATOM 1806 C C . ALA B 1 78 ? -11.242 4.078 3.727 1 94.06 78 ALA B C 1
ATOM 1808 O O . ALA B 1 78 ? -11.984 3.734 2.809 1 94.06 78 ALA B O 1
ATOM 1809 N N . PRO B 1 79 ? -11.594 4.176 5.047 1 94.12 79 PRO B N 1
ATOM 1810 C CA . PRO B 1 79 ? -13 3.906 5.348 1 94.12 79 PRO B CA 1
ATOM 1811 C C . PRO B 1 79 ? -13.953 4.77 4.52 1 94.12 79 PRO B C 1
ATOM 1813 O O . PRO B 1 79 ? -13.672 5.941 4.273 1 94.12 79 PRO B O 1
ATOM 1816 N N . GLY B 1 80 ? -14.992 4.137 4.055 1 90.94 80 GLY B N 1
ATOM 1817 C CA . GLY B 1 80 ? -15.992 4.863 3.283 1 90.94 80 GLY B CA 1
ATOM 1818 C C . GLY B 1 80 ? -15.758 4.793 1.785 1 90.94 80 GLY B C 1
ATOM 1819 O O . GLY B 1 80 ? -16.562 5.289 1 1 90.94 80 GLY B O 1
ATOM 1820 N N . THR B 1 81 ? -14.641 4.254 1.408 1 92 81 THR B N 1
ATOM 1821 C CA . THR B 1 81 ? -14.383 4.098 -0.019 1 92 81 THR B CA 1
ATOM 1822 C C . THR B 1 81 ? -14.641 2.662 -0.464 1 92 81 THR B C 1
ATOM 1824 O O . THR B 1 81 ? -14.797 1.768 0.369 1 92 81 THR B O 1
ATOM 1827 N N . GLN B 1 82 ? -14.695 2.449 -1.717 1 91.38 82 GLN B N 1
ATOM 1828 C CA . GLN B 1 82 ? -14.984 1.135 -2.279 1 91.38 82 GLN B CA 1
ATOM 1829 C C . GLN B 1 82 ? -13.703 0.32 -2.457 1 91.38 82 GLN B C 1
ATOM 1831 O O . GLN B 1 82 ? -12.617 0.883 -2.547 1 91.38 82 GLN B O 1
ATOM 1836 N N . LYS B 1 83 ? -13.945 -0.948 -2.471 1 93.75 83 LYS B N 1
ATOM 1837 C CA . LYS B 1 83 ? -12.867 -1.863 -2.83 1 93.75 83 LYS B CA 1
ATOM 1838 C C . LYS B 1 83 ? -12.227 -1.467 -4.16 1 93.75 83 LYS B C 1
ATOM 1840 O O . LYS B 1 83 ? -12.93 -1.202 -5.137 1 93.75 83 LYS B O 1
ATOM 1845 N N . CYS B 1 84 ? -10.875 -1.512 -4.191 1 94.31 84 CYS B N 1
ATOM 1846 C CA . CYS B 1 84 ? -10.227 -0.92 -5.355 1 94.31 84 CYS B CA 1
ATOM 1847 C C . CYS B 1 84 ? -9.609 -1.996 -6.238 1 94.31 84 CYS B C 1
ATOM 1849 O O . CYS B 1 84 ? -8.742 -1.702 -7.07 1 94.31 84 CYS B O 1
ATOM 1851 N N . TYR B 1 85 ? -9.945 -3.24 -6.023 1 96.88 85 TYR B N 1
ATOM 1852 C CA . TYR B 1 85 ? -9.375 -4.32 -6.816 1 96.88 85 TYR B CA 1
ATOM 1853 C C . TYR B 1 85 ? -10.438 -5.336 -7.211 1 96.88 85 TYR B C 1
ATOM 1855 O O . TYR B 1 85 ? -11.516 -5.375 -6.613 1 96.88 85 TYR B O 1
ATOM 1863 N N . LEU B 1 86 ? -10.156 -6.086 -8.242 1 97.5 86 LEU B N 1
ATOM 1864 C CA . LEU B 1 86 ? -11 -7.188 -8.695 1 97.5 86 LEU B CA 1
ATOM 1865 C C . LEU B 1 86 ? -10.164 -8.25 -9.406 1 97.5 86 LEU B C 1
ATOM 1867 O O . LEU B 1 86 ? -8.969 -8.055 -9.641 1 97.5 86 LEU B O 1
ATOM 1871 N N . TRP B 1 87 ? -10.797 -9.414 -9.594 1 98.62 87 TRP B N 1
ATOM 1872 C CA . TRP B 1 87 ? -10.172 -10.477 -10.375 1 98.62 87 TRP B CA 1
ATOM 1873 C C . TRP B 1 87 ? -10.75 -10.531 -11.781 1 98.62 87 TRP B C 1
ATOM 1875 O O . TRP B 1 87 ? -11.969 -10.5 -11.969 1 98.62 87 TRP B O 1
ATOM 1885 N N . GLU B 1 88 ? -9.844 -10.586 -12.727 1 98.62 88 GLU B N 1
ATOM 1886 C CA . GLU B 1 88 ? -10.273 -10.68 -14.117 1 98.62 88 GLU B CA 1
ATOM 1887 C C . GLU B 1 88 ? -9.719 -11.938 -14.781 1 98.62 88 GLU B C 1
ATOM 1889 O O . GLU B 1 88 ? -8.555 -12.305 -14.57 1 98.62 88 GLU B O 1
ATOM 1894 N N . HIS B 1 89 ? -10.586 -12.547 -15.594 1 98.69 89 HIS B N 1
ATOM 1895 C CA . HIS B 1 89 ? -10.141 -13.727 -16.328 1 98.69 89 HIS B CA 1
ATOM 1896 C C . HIS B 1 89 ? -9.148 -13.344 -17.438 1 98.69 89 HIS B C 1
ATOM 1898 O O . HIS B 1 89 ? -9.297 -12.305 -18.078 1 98.69 89 HIS B O 1
ATOM 1904 N N . ALA B 1 90 ? -8.141 -14.148 -17.641 1 98.56 90 ALA B N 1
ATOM 1905 C CA . ALA B 1 90 ? -7.16 -14.023 -18.703 1 98.56 90 ALA B CA 1
ATOM 1906 C C . ALA B 1 90 ? -6.598 -15.383 -19.109 1 98.56 90 ALA B C 1
ATOM 1908 O O . ALA B 1 90 ? -6.988 -16.406 -18.547 1 98.56 90 ALA B O 1
ATOM 1909 N N . ARG B 1 91 ? -5.801 -15.414 -20.172 1 98.62 91 ARG B N 1
ATOM 1910 C CA . ARG B 1 91 ? -5.27 -16.672 -20.672 1 98.62 91 ARG B CA 1
ATOM 1911 C C . ARG B 1 91 ? -3.934 -16.469 -21.375 1 98.62 91 ARG B C 1
ATOM 1913 O O . ARG B 1 91 ? -3.59 -15.336 -21.75 1 98.62 91 ARG B O 1
ATOM 1920 N N . SER B 1 92 ? -3.219 -17.5 -21.469 1 98.62 92 SER B N 1
ATOM 1921 C CA . SER B 1 92 ? -2.08 -17.625 -22.375 1 98.62 92 SER B CA 1
ATOM 1922 C C . SER B 1 92 ? -1.04 -16.547 -22.094 1 98.62 92 SER B C 1
ATOM 1924 O O . SER B 1 92 ? -0.478 -15.961 -23.031 1 98.62 92 SER B O 1
ATOM 1926 N N . GLY B 1 93 ? -0.929 -16.203 -20.875 1 98.19 93 GLY B N 1
ATOM 1927 C CA . GLY B 1 93 ? 0.114 -15.273 -20.484 1 98.19 93 GLY B CA 1
ATOM 1928 C C . GLY B 1 93 ? -0.328 -13.828 -20.547 1 98.19 93 GLY B C 1
ATOM 1929 O O . GLY B 1 93 ? 0.414 -12.93 -20.141 1 98.19 93 GLY B O 1
ATOM 1930 N N . HIS B 1 94 ? -1.551 -13.641 -20.953 1 97.69 94 HIS B N 1
ATOM 1931 C CA . HIS B 1 94 ? -2.072 -12.281 -21.031 1 97.69 94 HIS B CA 1
ATOM 1932 C C . HIS B 1 94 ? -2.326 -11.711 -19.641 1 97.69 94 HIS B C 1
ATOM 1934 O O . HIS B 1 94 ? -2.758 -12.43 -18.734 1 97.69 94 HIS B O 1
ATOM 1940 N N . VAL B 1 95 ? -2.051 -10.406 -19.5 1 97.56 95 VAL B N 1
ATOM 1941 C CA . VAL B 1 95 ? -2.365 -9.664 -18.281 1 97.56 95 VAL B CA 1
ATOM 1942 C C . VAL B 1 95 ? -3.145 -8.398 -18.641 1 97.56 95 VAL B C 1
ATOM 1944 O O . VAL B 1 95 ? -2.738 -7.637 -19.531 1 97.56 95 VAL B O 1
ATOM 1947 N N . PRO B 1 96 ? -4.254 -8.172 -17.984 1 97.12 96 PRO B N 1
ATOM 1948 C CA . PRO B 1 96 ? -5.023 -6.953 -18.25 1 97.12 96 PRO B CA 1
ATOM 1949 C C . PRO B 1 96 ? -4.305 -5.688 -17.797 1 97.12 96 PRO B C 1
ATOM 1951 O O . PRO B 1 96 ? -3.359 -5.766 -17 1 97.12 96 PRO B O 1
ATOM 1954 N N . LYS B 1 97 ? -4.789 -4.59 -18.344 1 94.69 97 LYS B N 1
ATOM 1955 C CA . LYS B 1 97 ? -4.309 -3.303 -17.844 1 94.69 97 LYS B CA 1
ATOM 1956 C C . LYS B 1 97 ? -4.566 -3.162 -16.344 1 94.69 97 LYS B C 1
ATOM 1958 O O . LYS B 1 97 ? -5.621 -3.562 -15.852 1 94.69 97 LYS B O 1
ATOM 1963 N N . TYR B 1 98 ? -3.643 -2.672 -15.578 1 94.75 98 TYR B N 1
ATOM 1964 C CA . TYR B 1 98 ? -3.684 -2.377 -14.148 1 94.75 98 TYR B CA 1
ATOM 1965 C C . TYR B 1 98 ? -3.582 -3.656 -13.32 1 94.75 98 TYR B C 1
ATOM 1967 O O . TYR B 1 98 ? -4.105 -3.727 -12.211 1 94.75 98 TYR B O 1
ATOM 1975 N N . ALA B 1 99 ? -2.977 -4.629 -13.961 1 97.31 99 ALA B N 1
ATOM 1976 C CA . ALA B 1 99 ? -2.688 -5.844 -13.195 1 97.31 99 ALA B CA 1
ATOM 1977 C C . ALA B 1 99 ? -1.723 -5.555 -12.055 1 97.31 99 ALA B C 1
ATOM 1979 O O . ALA B 1 99 ? -0.744 -4.82 -12.227 1 97.31 99 ALA B O 1
ATOM 1980 N N . VAL B 1 100 ? -2.008 -6.105 -10.914 1 97.31 100 VAL B N 1
ATOM 1981 C CA . VAL B 1 100 ? -1.2 -5.844 -9.727 1 97.31 100 VAL B CA 1
ATOM 1982 C C . VAL B 1 100 ? 0.137 -6.574 -9.844 1 97.31 100 VAL B C 1
ATOM 1984 O O . VAL B 1 100 ? 0.172 -7.797 -10 1 97.31 100 VAL B O 1
ATOM 1987 N N . LEU B 1 101 ? 1.147 -5.816 -9.734 1 96.5 101 LEU B N 1
ATOM 1988 C CA . LEU B 1 101 ? 2.52 -6.309 -9.727 1 96.5 101 LEU B CA 1
ATOM 1989 C C . LEU B 1 101 ? 2.936 -6.754 -8.336 1 96.5 101 LEU B C 1
ATOM 1991 O O . LEU B 1 101 ? 2.844 -5.98 -7.375 1 96.5 101 LEU B O 1
ATOM 1995 N N . ALA B 1 102 ? 3.344 -7.984 -8.289 1 97 102 ALA B N 1
ATOM 1996 C CA . ALA B 1 102 ? 3.926 -8.43 -7.027 1 97 102 ALA B CA 1
ATOM 1997 C C . ALA B 1 102 ? 5.406 -8.07 -6.945 1 97 102 ALA B C 1
ATOM 1999 O O . ALA B 1 102 ? 5.934 -7.816 -5.859 1 97 102 ALA B O 1
ATOM 2000 N N . GLY B 1 103 ? 6.023 -8.133 -8.07 1 96.44 103 GLY B N 1
ATOM 2001 C CA . GLY B 1 103 ? 7.449 -7.844 -8.117 1 96.44 103 GLY B CA 1
ATOM 2002 C C . GLY B 1 103 ? 8.039 -7.984 -9.508 1 96.44 103 GLY B C 1
ATOM 2003 O O . GLY B 1 103 ? 7.316 -7.957 -10.5 1 96.44 103 GLY B O 1
ATOM 2004 N N . LEU B 1 104 ? 9.391 -7.938 -9.57 1 96.88 104 LEU B N 1
ATOM 2005 C CA . LEU B 1 104 ? 10.164 -8.117 -10.789 1 96.88 104 LEU B CA 1
ATOM 2006 C C . LEU B 1 104 ? 11.078 -9.336 -10.688 1 96.88 104 LEU B C 1
ATOM 2008 O O . LEU B 1 104 ? 11.531 -9.688 -9.594 1 96.88 104 LEU B O 1
ATOM 2012 N N . SER B 1 105 ? 11.312 -9.898 -11.812 1 96.81 105 SER B N 1
ATOM 2013 C CA . SER B 1 105 ? 12.367 -10.906 -11.867 1 96.81 105 SER B CA 1
ATOM 2014 C C . SER B 1 105 ? 13.75 -10.258 -11.797 1 96.81 105 SER B C 1
ATOM 2016 O O . SER B 1 105 ? 13.875 -9.039 -11.922 1 96.81 105 SER B O 1
ATOM 2018 N N . GLU B 1 106 ? 14.719 -11.117 -11.617 1 95.44 106 GLU B N 1
ATOM 2019 C CA . GLU B 1 106 ? 16.109 -10.648 -11.594 1 95.44 106 GLU B CA 1
ATOM 2020 C C . GLU B 1 106 ? 16.453 -9.914 -12.891 1 95.44 106 GLU B C 1
ATOM 2022 O O . GLU B 1 106 ? 17.219 -8.953 -12.867 1 95.44 106 GLU B O 1
ATOM 2027 N N . SER B 1 107 ? 15.789 -10.32 -13.984 1 95 107 SER B N 1
ATOM 2028 C CA . SER B 1 107 ? 16.062 -9.711 -15.281 1 95 107 SER B CA 1
ATOM 2029 C C . SER B 1 107 ? 15.203 -8.469 -15.5 1 95 107 SER B C 1
ATOM 2031 O O . SER B 1 107 ? 15.305 -7.82 -16.547 1 95 107 SER B O 1
ATOM 2033 N N . GLY B 1 108 ? 14.32 -8.188 -14.602 1 94.56 108 GLY B N 1
ATOM 2034 C CA . GLY B 1 108 ? 13.539 -6.961 -14.688 1 94.56 108 GLY B CA 1
ATOM 2035 C C . GLY B 1 108 ? 12.156 -7.168 -15.266 1 94.56 108 GLY B C 1
ATOM 2036 O O . GLY B 1 108 ? 11.438 -6.203 -15.531 1 94.56 108 GLY B O 1
ATOM 2037 N N . ASP B 1 109 ? 11.758 -8.398 -15.477 1 96.12 109 ASP B N 1
ATOM 2038 C CA . ASP B 1 109 ? 10.438 -8.672 -16.031 1 96.12 109 ASP B CA 1
ATOM 2039 C C . ASP B 1 109 ? 9.359 -8.578 -14.945 1 96.12 109 ASP B C 1
ATOM 2041 O O . ASP B 1 109 ? 9.516 -9.133 -13.852 1 96.12 109 ASP B O 1
ATOM 2045 N N . PRO B 1 110 ? 8.273 -7.926 -15.281 1 97.19 110 PRO B N 1
ATOM 2046 C CA . PRO B 1 110 ? 7.176 -7.867 -14.32 1 97.19 110 PRO B CA 1
ATOM 2047 C C . PRO B 1 110 ? 6.582 -9.242 -14.016 1 97.19 110 PRO B C 1
ATOM 2049 O O . PRO B 1 110 ? 6.461 -10.078 -14.906 1 97.19 110 PRO B O 1
ATOM 2052 N N . ILE B 1 111 ? 6.238 -9.414 -12.75 1 98.31 111 ILE B N 1
ATOM 2053 C CA . ILE B 1 111 ? 5.574 -10.633 -12.305 1 98.31 111 ILE B CA 1
ATOM 2054 C C . ILE B 1 111 ? 4.258 -10.281 -11.609 1 98.31 111 ILE B C 1
ATOM 2056 O O . ILE B 1 111 ? 4.246 -9.5 -10.656 1 98.31 111 ILE B O 1
ATOM 2060 N N . TYR B 1 112 ? 3.188 -10.883 -12.078 1 98.69 112 TYR B N 1
ATOM 2061 C CA . TYR B 1 112 ? 1.845 -10.5 -11.656 1 98.69 112 TYR B CA 1
ATOM 2062 C C . TYR B 1 112 ? 1.209 -11.586 -10.805 1 98.69 112 TYR B C 1
ATOM 2064 O O . TYR B 1 112 ? 1.655 -12.742 -10.82 1 98.69 112 TYR B O 1
ATOM 2072 N N . VAL B 1 113 ? 0.166 -11.234 -10.125 1 98.88 113 VAL B N 1
ATOM 2073 C CA . VAL B 1 113 ? -0.557 -12.133 -9.234 1 98.88 113 VAL B CA 1
ATOM 2074 C C . VAL B 1 113 ? -1.67 -12.844 -10 1 98.88 113 VAL B C 1
ATOM 2076 O O . VAL B 1 113 ? -2.518 -12.188 -10.617 1 98.88 113 VAL B O 1
ATOM 2079 N N . ALA B 1 114 ? -1.683 -14.109 -9.914 1 98.94 114 ALA B N 1
ATOM 2080 C CA . ALA B 1 114 ? -2.725 -14.93 -10.516 1 98.94 114 ALA B CA 1
ATOM 2081 C C . ALA B 1 114 ? -3.352 -15.867 -9.484 1 98.94 114 ALA B C 1
ATOM 2083 O O . ALA B 1 114 ? -2.729 -16.188 -8.477 1 98.94 114 ALA B O 1
ATOM 2084 N N . ARG B 1 115 ? -4.605 -16.281 -9.773 1 98.94 115 ARG B N 1
ATOM 2085 C CA . ARG B 1 115 ? -5.188 -17.359 -8.992 1 98.94 115 ARG B CA 1
ATOM 2086 C C . ARG B 1 115 ? -5.93 -18.344 -9.891 1 98.94 115 ARG B C 1
ATOM 2088 O O . ARG B 1 115 ? -6.258 -18.031 -11.031 1 98.94 115 ARG B O 1
ATOM 2095 N N . SER B 1 116 ? -6.043 -19.484 -9.398 1 98.88 116 SER B N 1
ATOM 2096 C CA . SER B 1 116 ? -6.746 -20.578 -10.047 1 98.88 116 SER B CA 1
ATOM 2097 C C . SER B 1 116 ? -7.152 -21.641 -9.031 1 98.88 116 SER B C 1
ATOM 2099 O O . SER B 1 116 ? -7.281 -21.359 -7.84 1 98.88 116 SER B O 1
ATOM 2101 N N . GLU B 1 117 ? -7.551 -22.812 -9.562 1 98.69 117 GLU B N 1
ATOM 2102 C CA . GLU B 1 117 ? -7.867 -23.969 -8.734 1 98.69 117 GLU B CA 1
ATOM 2103 C C . GLU B 1 117 ? -7.148 -25.219 -9.242 1 98.69 117 GLU B C 1
ATOM 2105 O O . GLU B 1 117 ? -7.051 -25.438 -10.453 1 98.69 117 GLU B O 1
ATOM 2110 N N . ILE B 1 118 ? -6.664 -25.938 -8.352 1 98.44 118 ILE B N 1
ATOM 2111 C CA . ILE B 1 118 ? -6.098 -27.25 -8.641 1 98.44 118 ILE B CA 1
ATOM 2112 C C . ILE B 1 118 ? -6.703 -28.281 -7.703 1 98.44 118 ILE B C 1
ATOM 2114 O O . ILE B 1 118 ? -6.625 -28.141 -6.48 1 98.44 118 ILE B O 1
ATOM 2118 N N . ASP B 1 119 ? -7.371 -29.281 -8.312 1 97.25 119 ASP B N 1
ATOM 2119 C CA . ASP B 1 119 ? -8.008 -30.359 -7.555 1 97.25 119 ASP B CA 1
ATOM 2120 C C . ASP B 1 119 ? -8.984 -29.797 -6.523 1 97.25 119 ASP B C 1
ATOM 2122 O O . ASP B 1 119 ? -8.969 -30.219 -5.359 1 97.25 119 ASP B O 1
ATOM 2126 N N . GLY B 1 120 ? -9.641 -28.703 -6.914 1 97 120 GLY B N 1
ATOM 2127 C CA . GLY B 1 120 ? -10.695 -28.141 -6.09 1 97 120 GLY B CA 1
ATOM 2128 C C . GLY B 1 120 ? -10.18 -27.172 -5.039 1 97 120 GLY B C 1
ATOM 2129 O O . GLY B 1 120 ? -10.953 -26.625 -4.246 1 97 120 GLY B O 1
ATOM 2130 N N . GLU B 1 121 ? -8.891 -26.953 -5.07 1 97.31 121 GLU B N 1
ATOM 2131 C CA . GLU B 1 121 ? -8.297 -26.047 -4.078 1 97.31 121 GLU B CA 1
ATOM 2132 C C . GLU B 1 121 ? -7.844 -24.75 -4.715 1 97.31 121 GLU B C 1
ATOM 2134 O O . GLU B 1 121 ? -7.25 -24.75 -5.797 1 97.31 121 GLU B O 1
ATOM 2139 N N . ARG B 1 122 ? -8.172 -23.688 -4.016 1 98.56 122 ARG B N 1
ATOM 2140 C CA . ARG B 1 122 ? -7.695 -22.391 -4.469 1 98.56 122 ARG B CA 1
ATOM 2141 C C . ARG B 1 122 ? -6.172 -22.312 -4.406 1 98.56 122 ARG B C 1
ATOM 2143 O O . ARG B 1 122 ? -5.562 -22.766 -3.443 1 98.56 122 ARG B O 1
ATOM 2150 N N . VAL B 1 123 ? -5.582 -21.719 -5.48 1 98.81 123 VAL B N 1
ATOM 2151 C CA . VAL B 1 123 ? -4.141 -21.5 -5.492 1 98.81 123 VAL B CA 1
ATOM 2152 C C . VAL B 1 123 ? -3.84 -20.078 -5.996 1 98.81 123 VAL B C 1
ATOM 2154 O O . VAL B 1 123 ? -4.566 -19.547 -6.836 1 98.81 123 VAL B O 1
ATOM 2157 N N . VAL B 1 124 ? -2.799 -19.547 -5.477 1 98.94 124 VAL B N 1
ATOM 2158 C CA . VAL B 1 124 ? -2.23 -18.281 -5.918 1 98.94 124 VAL B CA 1
ATOM 2159 C C . VAL B 1 124 ? -0.858 -18.516 -6.543 1 98.94 124 VAL B C 1
ATOM 2161 O O . VAL B 1 124 ? -0.061 -19.312 -6.027 1 98.94 124 VAL B O 1
ATOM 2164 N N . GLY B 1 125 ? -0.643 -17.875 -7.652 1 98.88 125 GLY B N 1
ATOM 2165 C CA . GLY B 1 125 ? 0.613 -18.031 -8.367 1 98.88 125 GLY B CA 1
ATOM 2166 C C . GLY B 1 125 ? 1.018 -16.781 -9.133 1 98.88 125 GLY B C 1
ATOM 2167 O O . GLY B 1 125 ? 0.76 -15.664 -8.688 1 98.88 125 GLY B O 1
ATOM 2168 N N . LYS B 1 126 ? 1.778 -17.078 -10.25 1 98.94 126 LYS B N 1
ATOM 2169 C CA . LYS B 1 126 ? 2.404 -15.938 -10.914 1 98.94 126 LYS B CA 1
ATOM 2170 C C . LYS B 1 126 ? 2.178 -15.992 -12.422 1 98.94 126 LYS B C 1
ATOM 2172 O O . LYS B 1 126 ? 2.021 -17.078 -12.992 1 98.94 126 LYS B O 1
ATOM 2177 N N . ILE B 1 127 ? 2.088 -14.844 -12.992 1 98.69 127 ILE B N 1
ATOM 2178 C CA . ILE B 1 127 ? 2.279 -14.648 -14.43 1 98.69 127 ILE B CA 1
ATOM 2179 C C . ILE B 1 127 ? 3.57 -13.875 -14.68 1 98.69 127 ILE B C 1
ATOM 2181 O O . ILE B 1 127 ? 3.73 -12.75 -14.203 1 98.69 127 ILE B O 1
ATOM 2185 N N . HIS B 1 128 ? 4.465 -14.578 -15.328 1 98.06 128 HIS B N 1
ATOM 2186 C CA . HIS B 1 128 ? 5.734 -13.969 -15.703 1 98.06 128 HIS B CA 1
ATOM 2187 C C . HIS B 1 128 ? 5.648 -13.312 -17.0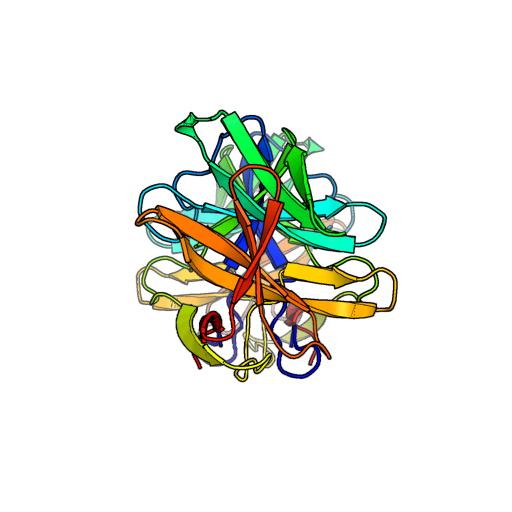78 1 98.06 128 HIS B C 1
ATOM 2189 O O . HIS B 1 128 ? 5.418 -13.992 -18.078 1 98.06 128 HIS B O 1
ATOM 2195 N N . SER B 1 129 ? 5.863 -11.969 -17.109 1 97.31 129 SER B N 1
ATOM 2196 C CA . SER B 1 129 ? 5.766 -11.25 -18.375 1 97.31 129 SER B CA 1
ATOM 2197 C C . SER B 1 129 ? 6.633 -11.906 -19.438 1 97.31 129 SER B C 1
ATOM 2199 O O . SER B 1 129 ? 7.797 -12.227 -19.203 1 97.31 129 SER B O 1
ATOM 2201 N N . GLY B 1 130 ? 6.051 -12.109 -20.609 1 95.62 130 GLY B N 1
ATOM 2202 C CA . GLY B 1 130 ? 6.77 -12.734 -21.703 1 95.62 130 GLY B CA 1
ATOM 2203 C C . GLY B 1 130 ? 6.5 -14.219 -21.828 1 95.62 130 GLY B C 1
ATOM 2204 O O . GLY B 1 130 ? 6.859 -14.844 -22.828 1 95.62 130 GLY B O 1
ATOM 2205 N N . HIS B 1 131 ? 5.961 -14.797 -20.766 1 97.62 131 HIS B N 1
ATOM 2206 C CA . HIS B 1 131 ? 5.594 -16.203 -20.844 1 97.62 131 HIS B CA 1
ATOM 2207 C C . HIS B 1 131 ? 4.168 -16.375 -21.359 1 97.62 131 HIS B C 1
ATOM 2209 O O . HIS B 1 131 ? 3.396 -15.422 -21.391 1 97.62 131 HIS B O 1
ATOM 2215 N N . ASP B 1 132 ? 3.787 -17.594 -21.688 1 98.38 132 ASP B N 1
ATOM 2216 C CA . ASP B 1 132 ? 2.508 -17.812 -22.359 1 98.38 132 ASP B CA 1
ATOM 2217 C C . ASP B 1 132 ? 1.533 -18.562 -21.453 1 98.38 132 ASP B C 1
ATOM 2219 O O . ASP B 1 132 ? 0.6 -19.203 -21.938 1 98.38 132 ASP B O 1
ATOM 2223 N N . CYS B 1 133 ? 1.776 -18.547 -20.188 1 98.75 133 CYS B N 1
ATOM 2224 C CA . CYS B 1 133 ? 0.924 -19.203 -19.203 1 98.75 133 CYS B CA 1
ATOM 2225 C C . CYS B 1 133 ? 1.134 -18.594 -17.812 1 98.75 133 CYS B C 1
ATOM 2227 O O . CYS B 1 133 ? 1.929 -17.672 -17.641 1 98.75 133 CYS B O 1
ATOM 2229 N N . ALA B 1 134 ? 0.314 -19.078 -16.844 1 98.88 134 ALA B N 1
ATOM 2230 C CA . ALA B 1 134 ? 0.535 -18.828 -15.422 1 98.88 134 ALA B CA 1
ATOM 2231 C C . ALA B 1 134 ? 1.105 -20.047 -14.727 1 98.88 134 ALA B C 1
ATOM 2233 O O . ALA B 1 134 ? 0.958 -21.172 -15.211 1 98.88 134 ALA B O 1
ATOM 2234 N N . TYR B 1 135 ? 1.774 -19.812 -13.594 1 98.94 135 TYR B N 1
ATOM 2235 C CA . TYR B 1 135 ? 2.379 -20.875 -12.805 1 98.94 135 TYR B CA 1
ATOM 2236 C C . TYR B 1 135 ? 1.822 -20.891 -11.391 1 98.94 135 TYR B C 1
ATOM 2238 O O . TYR B 1 135 ? 1.638 -19.828 -10.781 1 98.94 135 TYR B O 1
ATOM 2246 N N . PHE B 1 136 ? 1.623 -22.109 -10.883 1 98.94 136 PHE B N 1
ATOM 2247 C CA . PHE B 1 136 ? 1.062 -22.234 -9.547 1 98.94 136 PHE B CA 1
ATOM 2248 C C . PHE B 1 136 ? 1.816 -23.281 -8.734 1 98.94 136 PHE B C 1
ATOM 2250 O O . PHE B 1 136 ? 2.094 -24.375 -9.234 1 98.94 136 PHE B O 1
ATOM 2257 N N . PRO B 1 137 ? 2.109 -22.875 -7.496 1 98.88 137 PRO B N 1
ATOM 2258 C CA . PRO B 1 137 ? 2.672 -23.891 -6.602 1 98.88 137 PRO B CA 1
ATOM 2259 C C . PRO B 1 137 ? 1.609 -24.828 -6.02 1 98.88 137 PRO B C 1
ATOM 2261 O O . PRO B 1 137 ? 0.63 -24.359 -5.434 1 98.88 137 PRO B O 1
ATOM 2264 N N . TYR B 1 138 ? 1.833 -26.109 -6.145 1 98.62 138 TYR B N 1
ATOM 2265 C CA . TYR B 1 138 ? 0.904 -27.094 -5.602 1 98.62 138 TYR B CA 1
ATOM 2266 C C . TYR B 1 138 ? 1.538 -28.469 -5.562 1 98.62 138 TYR B C 1
ATOM 2268 O O . TYR B 1 138 ? 2.115 -28.922 -6.551 1 98.62 138 TYR B O 1
ATOM 2276 N N . GLY B 1 139 ? 1.505 -28.984 -4.414 1 97.75 139 GLY B N 1
ATOM 2277 C CA . GLY B 1 139 ? 1.953 -30.375 -4.285 1 97.75 139 GLY B CA 1
ATOM 2278 C C . GLY B 1 139 ? 3.439 -30.531 -4.535 1 97.75 139 GLY B C 1
ATOM 2279 O O . GLY B 1 139 ? 3.867 -31.547 -5.105 1 97.75 139 GLY B O 1
ATOM 2280 N N . GLY B 1 140 ? 4.137 -29.641 -4.309 1 98.25 140 GLY B N 1
ATOM 2281 C CA . GLY B 1 140 ? 5.582 -29.734 -4.43 1 98.25 140 GLY B CA 1
ATOM 2282 C C . GLY B 1 140 ? 6.09 -29.391 -5.812 1 98.25 140 GLY B C 1
ATOM 2283 O O . GLY B 1 140 ? 7.301 -29.391 -6.059 1 98.25 140 GLY B O 1
ATOM 2284 N N . ARG B 1 141 ? 5.113 -29.016 -6.66 1 98.38 141 ARG B N 1
ATOM 2285 C CA . ARG B 1 141 ? 5.488 -28.766 -8.047 1 98.38 141 ARG B CA 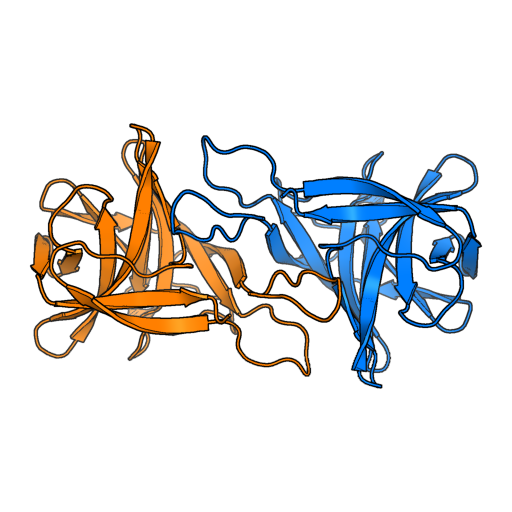1
ATOM 2286 C C . ARG B 1 141 ? 4.941 -27.422 -8.523 1 98.38 141 ARG B C 1
ATOM 2288 O O . ARG B 1 141 ? 4.082 -26.828 -7.871 1 98.38 141 ARG B O 1
ATOM 2295 N N . GLU B 1 142 ? 5.547 -26.969 -9.562 1 98.69 142 GLU B N 1
ATOM 2296 C CA . GLU B 1 142 ? 5.02 -25.844 -10.328 1 98.69 142 GLU B CA 1
ATOM 2297 C C . GLU B 1 142 ? 4.09 -26.328 -11.438 1 98.69 142 GLU B C 1
ATOM 2299 O O . GLU B 1 142 ? 4.5 -27.094 -12.312 1 98.69 142 GLU B O 1
ATOM 2304 N N . HIS B 1 143 ? 2.834 -25.859 -11.414 1 98.81 143 HIS B N 1
ATOM 2305 C CA . HIS B 1 143 ? 1.838 -26.234 -12.414 1 98.81 143 HIS B CA 1
ATOM 2306 C C . HIS B 1 143 ? 1.568 -25.078 -13.383 1 98.81 143 HIS B C 1
ATOM 2308 O O . HIS B 1 143 ? 1.358 -23.953 -12.953 1 98.81 143 HIS B O 1
ATOM 2314 N N . GLN B 1 144 ? 1.543 -25.406 -14.633 1 98.75 144 GLN B N 1
ATOM 2315 C CA . GLN B 1 144 ? 1.188 -24.422 -15.648 1 98.75 144 GLN B CA 1
ATOM 2316 C C . GLN B 1 144 ? -0.308 -24.453 -15.945 1 98.75 144 GLN B C 1
ATOM 2318 O O . GLN B 1 144 ? -0.908 -25.531 -16.016 1 98.75 144 GLN B O 1
ATOM 2323 N N . LYS B 1 145 ? -0.854 -23.312 -16.062 1 98.75 145 LYS B N 1
ATOM 2324 C CA . LYS B 1 145 ? -2.238 -23.188 -16.516 1 98.75 145 LYS B CA 1
ATOM 2325 C C . LYS B 1 145 ? -2.377 -22.109 -17.578 1 98.75 145 LYS B C 1
ATOM 2327 O O . LYS B 1 145 ? -1.76 -21.047 -17.484 1 98.75 145 LYS B O 1
ATOM 2332 N N . ASN B 1 146 ? -3.236 -22.406 -18.562 1 98.62 146 ASN B N 1
ATOM 2333 C CA . ASN B 1 146 ? -3.457 -21.469 -19.641 1 98.62 146 ASN B CA 1
ATOM 2334 C C . ASN B 1 146 ? -4.602 -20.5 -19.328 1 98.62 146 ASN B C 1
ATOM 2336 O O . ASN B 1 146 ? -4.711 -19.438 -19.938 1 98.62 146 ASN B O 1
ATOM 2340 N N . SER B 1 147 ? -5.492 -20.922 -18.484 1 98.81 147 SER B N 1
ATOM 2341 C CA . SER B 1 147 ? -6.609 -20.094 -18.047 1 98.81 147 SER B CA 1
ATOM 2342 C C . SER B 1 147 ? -6.504 -19.766 -16.562 1 98.81 147 SER B C 1
ATOM 2344 O O . SER B 1 147 ? -6.223 -20.641 -15.742 1 98.81 147 SER B O 1
ATOM 2346 N N . TYR B 1 148 ? -6.652 -18.547 -16.156 1 98.88 148 TYR B N 1
ATOM 2347 C CA . TYR B 1 148 ? -6.469 -18.062 -14.789 1 98.88 148 TYR B CA 1
ATOM 2348 C C . TYR B 1 148 ? -7.188 -16.734 -14.578 1 98.88 148 TYR B C 1
ATOM 2350 O O . TYR B 1 148 ? -7.781 -16.188 -15.508 1 98.88 148 TYR B O 1
ATOM 2358 N N . GLU B 1 149 ? -7.195 -16.281 -13.344 1 98.94 149 GLU B N 1
ATOM 2359 C CA . GLU B 1 149 ? -7.645 -14.938 -13.016 1 98.94 149 GLU B CA 1
ATOM 2360 C C . GLU B 1 149 ? -6.484 -14.07 -12.539 1 98.94 149 GLU B C 1
ATOM 2362 O O . GLU B 1 149 ? -5.598 -14.547 -11.82 1 98.94 149 GLU B O 1
ATOM 2367 N N . VAL B 1 150 ? -6.512 -12.812 -12.961 1 98.88 150 VAL B N 1
ATOM 2368 C CA . VAL B 1 150 ? -5.465 -11.852 -12.625 1 98.88 150 VAL B CA 1
ATOM 2369 C C . VAL B 1 150 ? -6.016 -10.789 -11.68 1 98.88 150 VAL B C 1
ATOM 2371 O O . VAL B 1 150 ? -7.129 -10.297 -11.867 1 98.88 150 VAL B O 1
ATOM 2374 N N . LEU B 1 151 ? -5.262 -10.508 -10.594 1 98.69 151 LEU B N 1
ATOM 2375 C CA . LEU B 1 151 ? -5.629 -9.398 -9.719 1 98.69 151 LEU B CA 1
ATOM 2376 C C . LEU B 1 151 ? -5.402 -8.055 -10.406 1 98.69 151 LEU B C 1
ATOM 2378 O O . LEU B 1 151 ? -4.297 -7.781 -10.891 1 98.69 151 LEU B O 1
ATOM 2382 N N . VAL B 1 152 ? -6.461 -7.199 -10.438 1 97.69 152 VAL B N 1
ATOM 2383 C CA . VAL B 1 152 ? -6.383 -5.934 -11.164 1 97.69 152 VAL B CA 1
ATOM 2384 C C . VAL B 1 152 ? -6.926 -4.805 -10.297 1 97.69 152 VAL B C 1
ATOM 2386 O O . VAL B 1 152 ? -7.879 -4.996 -9.539 1 97.69 152 VAL B O 1
ATOM 2389 N N . MET B 1 153 ? -6.27 -3.68 -10.445 1 95.19 153 MET B N 1
ATOM 2390 C CA . MET B 1 153 ? -6.832 -2.486 -9.812 1 95.19 153 MET B CA 1
ATOM 2391 C C . MET B 1 153 ? -8.062 -1.998 -10.578 1 95.19 153 MET B C 1
ATOM 2393 O O . MET B 1 153 ? -8.078 -2.004 -11.812 1 95.19 153 MET B O 1
ATOM 2397 N N . LYS B 1 154 ? -9.008 -1.56 -9.758 1 91.5 154 LYS B N 1
ATOM 2398 C CA . LYS B 1 154 ? -10.18 -0.98 -10.398 1 91.5 154 LYS B CA 1
ATOM 2399 C C . LYS B 1 154 ? -9.867 0.387 -11 1 91.5 154 LYS B C 1
ATOM 2401 O O . LYS B 1 154 ? -9.062 1.143 -10.445 1 91.5 154 LYS B O 1
ATOM 2406 N N . LYS B 1 155 ? -10.508 0.742 -12.086 1 75.88 155 LYS B N 1
ATOM 2407 C CA . LYS B 1 155 ? -10.352 1.99 -12.82 1 75.88 155 LYS B CA 1
ATOM 2408 C C . LYS B 1 155 ? -11.047 3.146 -12.109 1 75.88 155 LYS B C 1
ATOM 2410 O O . LYS B 1 155 ? -12.094 2.959 -11.492 1 75.88 155 LYS B O 1
#

Foldseek 3Di:
DCDDPPDHDPFKDWAKDFQLDDDPQFDDPDDQWGWWWDDDPQWIWIWTRHNVRRWIWAADDFWIDTGGITITMGGDGDPPDDDFKDKDKDFQLDDDPQFDFRTAHNVGWTKGWWWDDDPRDIWIYIRTHPGGFTWTHDDGTIDTDGIIITMGTHD/DCDDPPDHDPFKDWAKDFQLDDDPQFDDPDDQWGWWWDDDPQWIWIWTRHNVRRWIWAADDFWIDTGGITITMGGDGDPPDDDFKDKDKDFQLDDDPQFDFRTAHNVGWTKGWWWDDDPRDIWIYIRTHPGGFTWTHDDGTIDTDGIIITMGTHD

Radius of gyration: 20.03 Å; Cα contacts (8 Å, |Δi|>4): 965; chains: 2; bounding box: 35×59×44 Å

Secondary structure (DSSP, 8-state):
--EETTEEE--EEEEEEETT---TTB-EEETTEEEEEEEETTEEEEEEEEGGGTEEEEEETTEEEEESEEEEEEE-PPTTSPP-EEEEEEETT---TTEEEEEE-TTS-EEEEEEEEETTEEEEEEEETT-SSEEEEETTEEEEESEEEEEEE--/--EETTEEE--EEEEEEETT---TTB-EEETTEEEEEEEETTEEEEEEEEGGGTEEEEEETTEEEEESEEEEEEE-PPTTSPP-EEEEEEETT---TTEEEEEE-TTS-EEEEEEEEETTEEEEEEEETT-SSEEEEETTEEEEESEEEEEEE--

Sequence (310 aa):
MARINQGFQAGLSWVHDRDGNVPSNAIDAGDGIYIGRLMHDGDMLPAKVVPRLGKAYVCHGGREHEYHSYEVLCDTKAPGTQKCYLWEHARSGHVPKYAVLAGLSESGDPIYVARSEIDGERVVGKIHSGHDCAYFPYGGREHQKNSYEVLVMKKMARINQGFQAGLSWVHDRDGNVPSNAIDAGDGIYIGRLMHDGDMLPAKVVPRLGKAYVCHGGREHEYHSYEVLCDTKAPGTQKCYLWEHARSGHVPKYAVLAGLSESGDPIYVARSEIDGERVVGKIHSGHDCAYFPYGGREHQKNSYEVLVMKK

InterPro domains:
  IPR006616 DM9 repeat [PF11901] (29-144)
  IPR006616 DM9 repeat [SM00696] (11-76)
  IPR006616 DM9 repeat [SM00696] (84-154)

Organism: Fasciola gigantica (NCBI:txid46835)

Solvent-accessible surface area (backbone atoms only — not comparable to full-atom values): 15278 Å² total; per-residue (Å²): 62,49,61,52,90,51,25,26,39,54,37,40,15,68,37,79,44,44,52,24,52,70,65,94,47,43,43,67,77,39,94,70,27,27,44,25,26,39,81,53,94,68,19,31,36,27,19,23,28,31,43,95,76,30,24,30,32,30,53,59,94,62,23,37,46,78,37,50,67,37,28,35,39,25,61,51,50,43,80,93,59,72,84,52,60,48,76,38,82,41,44,50,37,54,74,59,74,31,21,34,39,52,18,25,37,71,88,64,40,51,23,28,36,27,36,48,68,57,98,86,34,66,39,34,16,32,31,46,62,90,40,61,29,32,40,28,39,53,93,63,24,41,41,78,37,50,65,40,30,33,40,24,46,32,117,62,51,59,54,90,52,25,25,38,53,35,41,14,69,38,79,44,44,54,26,54,70,65,95,48,42,43,68,78,39,94,72,27,27,43,26,27,40,80,54,95,68,19,31,36,28,18,23,29,31,42,95,75,31,26,31,31,29,52,58,94,62,24,38,46,79,38,50,67,37,27,36,38,25,61,51,51,43,80,93,58,72,85,53,61,47,76,40,82,41,42,51,36,54,76,59,74,32,22,34,38,51,17,23,37,71,88,63,41,52,23,28,36,28,35,49,70,58,98,88,34,65,39,33,16,29,30,47,62,92,40,62,29,34,40,28,39,54,93,63,24,41,43,78,36,49,67,41,29,34,40,24,47,32,117

pLDDT: mean 96.63, std 5.59, range [57.72, 99.0]

Nearest PDB structures (foldseek):
  5mh2-assembly2_D  TM=8.955E-01  e=3.365E-11  Magallana gigas
  5mh3-assembly1_B  TM=8.915E-01  e=7.147E-11  Magallana gigas
  5idb-assembly1_A  TM=8.730E-01  e=1.242E-10  Magallana gigas
  8jea-assembly1_D  TM=8.870E-01  e=2.268E-10  Magallana gigas
  2bjr-assembly2_B  TM=6.952E-01  e=1.667E-04  Ascaris suum